Protein AF-0000000078826818 (afdb_homodimer)

Nearest PDB structures (foldseek):
  8qdf-assembly1_B  TM=8.840E-01  e=7.042E-10  Lactococcus cremoris subsp. cremoris MG1363
  3f8f-assembly1_B  TM=8.288E-01  e=1.182E-09  Lactococcus cremoris subsp. cremoris MG1363
  7qz5-assembly1_A  TM=7.976E-01  e=2.408E-09  Lactococcus cremoris
  7q34-assembly2_C  TM=8.274E-01  e=7.236E-09  Lactococcus lactis subsp. lactis
  5x11-assembly3_D  TM=8.837E-01  e=1.406E-05  Bacillus spizizenii str. W23

Radius of gyration: 20.96 Å; Cα contacts (8 Å, |Δi|>4): 251; chains: 2; bounding box: 31×75×42 Å

pLDDT: mean 93.0, std 9.93, range [33.66, 98.94]

Solvent-accessible surface area (backbone atoms only — not comparable to full-atom values): 12071 Å² total; per-residue (Å²): 132,55,74,37,50,57,60,49,58,76,38,48,63,52,36,51,45,41,51,24,71,76,40,68,41,35,70,68,61,53,40,50,49,47,17,60,75,44,73,68,72,39,72,69,51,68,71,56,50,52,51,42,50,50,52,35,39,75,71,49,23,32,49,74,48,74,49,83,57,87,66,70,81,62,48,59,32,35,37,59,33,74,60,24,52,52,48,43,54,50,49,52,51,36,49,55,53,34,51,54,50,47,46,44,53,51,63,45,85,122,133,56,72,37,50,57,59,51,58,75,41,47,62,54,35,52,47,42,50,25,73,77,41,66,42,36,70,67,60,54,37,50,48,46,17,60,76,45,75,66,72,40,72,70,52,68,71,58,50,52,52,44,51,51,53,34,39,76,72,48,23,31,50,74,47,74,50,84,58,86,66,71,80,62,48,61,32,35,36,58,33,75,60,24,51,52,48,43,55,51,50,52,53,36,50,54,53,34,52,55,50,47,46,44,55,51,64,46,80,123

Foldseek 3Di:
DDPVQVVVLVCLLLLVLVVQVVHKDADVVSQVVVCVVVVNPYGDDPVSSVVSVVVCVVVVQKDWDWDPDPDDDTTIIIHGDPVVVVVSVVVVVVVVVVVVVVCCVVVHDD/DDPVQVVVLVCLLLLVLVVQVVHKDADVVSQVVVCVVVVNPYGDDPVSSVVSVVVCVVVVQKDWDWDPDPDDDTTIIIHGDPVVVVVSVVVVVVVVVVVVVVCCVVVNDD

Structure (mmCIF, N/CA/C/O backbone):
data_AF-0000000078826818-model_v1
#
loop_
_entity.id
_entity.type
_entity.pdbx_description
1 polymer 'Predicted transcriptional regulator'
#
loop_
_atom_site.group_PDB
_atom_site.id
_atom_site.type_symbol
_atom_site.label_atom_id
_atom_site.label_alt_id
_atom_site.label_comp_id
_atom_site.label_asym_id
_atom_site.label_entity_id
_atom_site.label_seq_id
_atom_site.pdbx_PDB_ins_code
_atom_site.Cartn_x
_atom_site.Cartn_y
_atom_site.Cartn_z
_atom_site.occupancy
_atom_site.B_iso_or_equiv
_atom_site.auth_seq_id
_atom_site.auth_comp_id
_atom_site.auth_asym_id
_atom_site.auth_atom_id
_atom_site.pdbx_PDB_model_num
ATOM 1 N N . MET A 1 1 ? 12.008 6.621 -8.664 1 58.53 1 MET A N 1
ATOM 2 C CA . MET A 1 1 ? 11.258 6.469 -7.418 1 58.53 1 MET A CA 1
ATOM 3 C C . MET A 1 1 ? 11.289 5.02 -6.938 1 58.53 1 MET A C 1
ATOM 5 O O . MET A 1 1 ? 11.164 4.094 -7.742 1 58.53 1 MET A O 1
ATOM 9 N N . SER A 1 2 ? 11.656 4.844 -5.633 1 78.69 2 SER A N 1
ATOM 10 C CA . SER A 1 2 ? 11.789 3.484 -5.117 1 78.69 2 SER A CA 1
ATOM 11 C C . SER A 1 2 ? 10.414 2.857 -4.871 1 78.69 2 SER A C 1
ATOM 13 O O . SER A 1 2 ? 9.422 3.568 -4.715 1 78.69 2 SER A O 1
ATOM 15 N N . ILE A 1 3 ? 10.266 1.597 -5.082 1 83.62 3 ILE A N 1
ATOM 16 C CA . ILE A 1 3 ? 9.055 0.834 -4.801 1 83.62 3 ILE A CA 1
ATOM 17 C C . ILE A 1 3 ? 8.516 1.211 -3.422 1 83.62 3 ILE A C 1
ATOM 19 O O . ILE A 1 3 ? 7.309 1.396 -3.248 1 83.62 3 ILE A O 1
ATOM 23 N N . THR A 1 4 ? 9.367 1.498 -2.541 1 90.38 4 THR A N 1
ATOM 24 C CA . THR A 1 4 ? 8.992 1.896 -1.191 1 90.38 4 THR A CA 1
ATOM 25 C C . THR A 1 4 ? 8.273 3.244 -1.205 1 90.38 4 THR A C 1
ATOM 27 O O . THR A 1 4 ? 7.258 3.42 -0.533 1 90.38 4 THR A O 1
ATOM 30 N N . SER A 1 5 ? 8.727 4.16 -2.039 1 89.75 5 SER A N 1
ATOM 31 C CA . SER A 1 5 ? 8.109 5.477 -2.152 1 89.75 5 SER A CA 1
ATOM 32 C C . SER A 1 5 ? 6.688 5.375 -2.701 1 89.75 5 SER A C 1
ATOM 34 O O . SER A 1 5 ? 5.789 6.094 -2.258 1 89.75 5 SER A O 1
ATOM 36 N N . ASP A 1 6 ? 6.516 4.48 -3.615 1 89.88 6 ASP A N 1
ATOM 37 C CA . ASP A 1 6 ? 5.199 4.305 -4.215 1 89.88 6 ASP A CA 1
ATOM 38 C C . ASP A 1 6 ? 4.191 3.797 -3.184 1 89.88 6 ASP A C 1
ATOM 40 O O . ASP A 1 6 ? 3.033 4.223 -3.178 1 89.88 6 ASP A O 1
ATOM 44 N N . ILE A 1 7 ? 4.629 2.875 -2.332 1 91.25 7 ILE A N 1
ATOM 45 C CA . ILE A 1 7 ? 3.754 2.324 -1.306 1 91.25 7 ILE A CA 1
ATOM 46 C C . ILE A 1 7 ? 3.371 3.418 -0.312 1 91.25 7 ILE A C 1
ATOM 48 O O . ILE A 1 7 ? 2.203 3.541 0.068 1 91.25 7 ILE A O 1
ATOM 52 N N . ILE A 1 8 ? 4.316 4.273 0.024 1 92.12 8 ILE A N 1
ATOM 53 C CA . ILE A 1 8 ? 4.07 5.352 0.976 1 92.12 8 ILE A CA 1
ATOM 54 C C . ILE A 1 8 ? 3.105 6.363 0.369 1 92.12 8 ILE A C 1
ATOM 56 O O . ILE A 1 8 ? 2.195 6.848 1.048 1 92.12 8 ILE A O 1
ATOM 60 N N . ARG A 1 9 ? 3.26 6.629 -0.932 1 91.44 9 ARG A N 1
ATOM 61 C CA . ARG A 1 9 ? 2.42 7.609 -1.613 1 91.44 9 ARG A CA 1
ATOM 62 C C . ARG A 1 9 ? 0.95 7.207 -1.553 1 91.44 9 ARG A C 1
ATOM 64 O O . ARG A 1 9 ? 0.067 8.062 -1.488 1 91.44 9 ARG A O 1
ATOM 71 N N . GLY A 1 10 ? 0.698 5.98 -1.437 1 92.75 10 GLY A N 1
ATOM 72 C CA . GLY A 1 10 ? -0.664 5.484 -1.334 1 92.75 10 GLY A CA 1
ATOM 73 C C . GLY A 1 10 ? -1.322 5.816 -0.008 1 92.75 10 GLY A C 1
ATOM 74 O O . GLY A 1 10 ? -2.531 5.637 0.152 1 92.75 10 GLY A O 1
ATOM 75 N N . HIS A 1 11 ? -0.547 6.379 0.872 1 95.44 11 HIS A N 1
ATOM 76 C CA . HIS A 1 11 ? -1.047 6.684 2.209 1 95.44 11 HIS A CA 1
ATOM 77 C C . HIS A 1 11 ? -0.914 8.172 2.523 1 95.44 11 HIS A C 1
ATOM 79 O O . HIS A 1 11 ? -0.961 8.57 3.689 1 95.44 11 HIS A O 1
ATOM 85 N N . THR A 1 12 ? -0.779 8.914 1.52 1 96.44 12 THR A N 1
ATOM 86 C CA . THR A 1 12 ? -0.481 10.336 1.643 1 96.44 12 THR A CA 1
ATOM 87 C C . THR A 1 12 ? -1.528 11.039 2.504 1 96.44 12 THR A C 1
ATOM 89 O O . THR A 1 12 ? -1.188 11.727 3.463 1 96.44 12 THR A O 1
ATOM 92 N N . GLU A 1 13 ? -2.799 10.867 2.219 1 97.69 13 GLU A N 1
ATOM 93 C CA . GLU A 1 13 ? -3.859 11.547 2.957 1 97.69 13 GLU A CA 1
ATOM 94 C C . GLU A 1 13 ? -3.877 11.117 4.418 1 97.69 13 GLU A C 1
ATOM 96 O O . GLU A 1 13 ? -4.055 11.945 5.316 1 97.69 13 GLU A O 1
ATOM 101 N N . THR A 1 14 ? -3.723 9.844 4.637 1 97.69 14 THR A N 1
ATOM 102 C CA . THR A 1 14 ? -3.689 9.32 6 1 97.69 14 THR A CA 1
ATOM 103 C C . THR A 1 14 ? -2.521 9.922 6.777 1 97.69 14 THR A C 1
ATOM 105 O O . THR A 1 14 ? -2.666 10.273 7.949 1 97.69 14 THR A O 1
ATOM 108 N N . ILE A 1 15 ? -1.364 10.023 6.098 1 97.19 15 ILE A N 1
ATOM 109 C CA . ILE A 1 15 ? -0.171 10.586 6.715 1 97.19 15 ILE A CA 1
ATOM 110 C C . ILE A 1 15 ? -0.428 12.047 7.09 1 97.19 15 ILE A C 1
ATOM 112 O O . ILE A 1 15 ? -0.085 12.484 8.188 1 97.19 15 ILE A O 1
ATOM 116 N N . ILE A 1 16 ? -1.029 12.758 6.227 1 97.81 16 ILE A N 1
ATOM 117 C CA . ILE A 1 16 ? -1.343 14.156 6.473 1 97.81 16 ILE A CA 1
ATOM 118 C C . ILE A 1 16 ? -2.283 14.273 7.668 1 97.81 16 ILE A C 1
ATOM 120 O O . ILE A 1 16 ? -2.037 15.062 8.586 1 97.81 16 ILE A O 1
ATOM 124 N N . LEU A 1 17 ? -3.354 13.5 7.695 1 98.44 17 LEU A N 1
ATOM 125 C CA . LEU A 1 17 ? -4.309 13.531 8.797 1 98.44 17 LEU A CA 1
ATOM 126 C C . LEU A 1 17 ? -3.625 13.203 10.117 1 98.44 17 LEU A C 1
ATOM 128 O O . LEU A 1 17 ? -3.922 13.82 11.148 1 98.44 17 LEU A O 1
ATOM 132 N N . ALA A 1 18 ? -2.762 12.25 10.055 1 98 18 ALA A N 1
ATOM 133 C CA . ALA A 1 18 ? -2.051 11.836 11.266 1 98 18 ALA A CA 1
ATOM 134 C C . ALA A 1 18 ? -1.235 12.984 11.844 1 98 18 ALA A C 1
ATOM 136 O O . ALA A 1 18 ? -1.119 13.117 13.062 1 98 18 ALA A O 1
ATOM 137 N N . GLN A 1 19 ? -0.629 13.797 11.008 1 97 19 GLN A N 1
ATOM 138 C CA . GLN A 1 19 ? 0.131 14.953 11.469 1 97 19 GLN A CA 1
ATOM 139 C C . GLN A 1 19 ? -0.793 16.031 12.016 1 97 19 GLN A C 1
ATOM 141 O O . GLN A 1 19 ? -0.469 16.688 13.008 1 97 19 GLN A O 1
ATOM 146 N N . LEU A 1 20 ? -1.942 16.172 11.453 1 97.94 20 LEU A N 1
ATOM 147 C CA . LEU A 1 20 ? -2.838 17.266 11.797 1 97.94 20 LEU A CA 1
ATOM 148 C C . LEU A 1 20 ? -3.584 16.969 13.094 1 97.94 20 LEU A C 1
ATOM 150 O O . LEU A 1 20 ? -4.109 17.875 13.734 1 97.94 20 LEU A O 1
ATOM 154 N N . VAL A 1 21 ? -3.686 15.695 13.461 1 96.81 21 VAL A N 1
ATOM 155 C CA . VAL A 1 21 ? -4.324 15.336 14.719 1 96.81 21 VAL A CA 1
ATOM 156 C C . VAL A 1 21 ? -3.496 15.875 15.891 1 96.81 21 VAL A C 1
ATOM 158 O O . VAL A 1 21 ? -4.035 16.172 16.953 1 96.81 21 VAL A O 1
ATOM 161 N N . LYS A 1 22 ? -2.199 16 15.68 1 95.56 22 LYS A N 1
ATOM 162 C CA . LYS A 1 22 ? -1.312 16.5 16.719 1 95.56 22 LYS A CA 1
ATOM 163 C C . LYS A 1 22 ? -1.431 18.016 16.875 1 95.56 22 LYS A C 1
ATOM 165 O O . LYS A 1 22 ? -1.54 18.531 17.984 1 95.56 22 LYS A O 1
ATOM 170 N N . ASN A 1 23 ? -1.367 18.75 15.844 1 96.62 23 ASN A N 1
ATOM 171 C CA . ASN A 1 23 ? -1.511 20.188 15.758 1 96.62 23 ASN A CA 1
ATOM 172 C C . ASN A 1 23 ? -1.787 20.641 14.328 1 96.62 23 ASN A C 1
ATOM 174 O O . ASN A 1 23 ? -1.348 20 13.375 1 96.62 23 ASN A O 1
ATOM 178 N N . ASP A 1 24 ? -2.463 21.781 14.305 1 98 24 ASP A N 1
ATOM 179 C CA . ASP A 1 24 ? -2.578 22.406 12.992 1 98 24 ASP A CA 1
ATOM 180 C C . ASP A 1 24 ? -1.205 22.594 12.352 1 98 24 ASP A C 1
ATOM 182 O O . ASP A 1 24 ? -0.213 22.812 13.047 1 98 24 ASP A O 1
ATOM 186 N N . SER A 1 25 ? -1.157 22.422 11.062 1 97.12 25 SER A N 1
ATOM 187 C CA . SER A 1 25 ? 0.129 22.516 10.383 1 97.12 25 SER A CA 1
ATOM 188 C C . SER A 1 25 ? -0.041 23.031 8.953 1 97.12 25 SER A C 1
ATOM 190 O O . SER A 1 25 ? -1.125 23.469 8.57 1 97.12 25 SER A O 1
ATOM 192 N N . TYR A 1 26 ? 1.074 23.203 8.219 1 96.69 26 TYR A N 1
ATOM 193 C CA . TYR A 1 26 ? 1.095 23.656 6.836 1 96.69 26 TYR A CA 1
ATOM 194 C C . TYR A 1 26 ? 2.029 22.812 5.984 1 96.69 26 TYR A C 1
ATOM 196 O O . TYR A 1 26 ? 2.738 21.938 6.508 1 96.69 26 TYR A O 1
ATOM 204 N N . GLY A 1 27 ? 1.904 22.984 4.672 1 96.56 27 GLY A N 1
ATOM 205 C CA . GLY A 1 27 ? 2.539 22.094 3.711 1 96.56 27 GLY A CA 1
ATOM 206 C C . GLY A 1 27 ? 4.012 21.859 3.998 1 96.56 27 GLY A C 1
ATOM 207 O O . GLY A 1 27 ? 4.461 20.703 4.051 1 96.56 27 GLY A O 1
ATOM 208 N N . TYR A 1 28 ? 4.738 22.875 4.195 1 96.06 28 TYR A N 1
ATOM 209 C CA . TYR A 1 28 ? 6.176 22.781 4.41 1 96.06 28 TYR A CA 1
ATOM 210 C C . TYR A 1 28 ? 6.488 21.953 5.648 1 96.06 28 TYR A C 1
ATOM 212 O O . TYR A 1 28 ? 7.363 21.078 5.617 1 96.06 28 TYR A O 1
ATOM 220 N N . LYS A 1 29 ? 5.879 22.25 6.746 1 96 29 LYS A N 1
ATOM 221 C CA . LYS A 1 29 ? 6.133 21.578 8.016 1 96 29 LYS A CA 1
ATOM 222 C C . LYS A 1 29 ? 5.785 20.094 7.914 1 96 29 LYS A C 1
ATOM 224 O O . LYS A 1 29 ? 6.512 19.234 8.438 1 96 29 LYS A O 1
ATOM 229 N N . ILE A 1 30 ? 4.711 19.766 7.246 1 96.38 30 ILE A N 1
ATOM 230 C CA . ILE A 1 30 ? 4.301 18.375 7.086 1 96.38 30 ILE A CA 1
ATOM 231 C C . ILE A 1 30 ? 5.336 17.625 6.254 1 96.38 30 ILE A C 1
ATOM 233 O O . ILE A 1 30 ? 5.754 16.531 6.621 1 96.38 30 ILE A O 1
ATOM 237 N N . ASN A 1 31 ? 5.688 18.234 5.18 1 96.75 31 ASN A N 1
ATOM 238 C CA . ASN A 1 31 ? 6.68 17.594 4.332 1 96.75 31 ASN A CA 1
ATOM 239 C C . ASN A 1 31 ? 8.016 17.438 5.051 1 96.75 31 ASN A C 1
ATOM 241 O O . ASN A 1 31 ? 8.711 16.438 4.875 1 96.75 31 ASN A O 1
ATOM 245 N N . LYS A 1 32 ? 8.438 18.453 5.832 1 96.12 32 LYS A N 1
ATOM 246 C CA . LYS A 1 32 ? 9.656 18.375 6.637 1 96.12 32 LYS A CA 1
ATOM 247 C C . LYS A 1 32 ? 9.594 17.203 7.613 1 96.12 32 LYS A C 1
ATOM 249 O O . LYS A 1 32 ? 10.578 16.484 7.785 1 96.12 32 LYS A O 1
ATOM 254 N N . PHE A 1 33 ? 8.484 17.078 8.266 1 95.31 33 PHE A N 1
ATOM 255 C CA . PHE A 1 33 ? 8.273 15.961 9.18 1 95.31 33 PHE A CA 1
ATOM 256 C C . PHE A 1 33 ? 8.461 14.625 8.453 1 95.31 33 PHE A C 1
ATOM 258 O O . PHE A 1 33 ? 9.164 13.742 8.953 1 95.31 33 PHE A O 1
ATOM 265 N N . ILE A 1 34 ? 7.82 14.414 7.289 1 95.44 34 ILE A N 1
ATOM 266 C CA . ILE A 1 34 ? 7.906 13.188 6.504 1 95.44 34 ILE A CA 1
ATOM 267 C C . ILE A 1 34 ? 9.359 12.898 6.152 1 95.44 34 ILE A C 1
ATOM 269 O O . ILE A 1 34 ? 9.844 11.781 6.344 1 95.44 34 ILE A O 1
ATOM 273 N N . LYS A 1 35 ? 10.031 13.93 5.711 1 95.12 35 LYS A N 1
ATOM 274 C CA . LYS A 1 35 ? 11.438 13.781 5.332 1 95.12 35 LYS A CA 1
ATOM 275 C C . LYS A 1 35 ? 12.281 13.344 6.527 1 95.12 35 LYS A C 1
ATOM 277 O O . LYS A 1 35 ? 13.109 12.438 6.41 1 95.12 35 LYS A O 1
ATOM 282 N N . GLU A 1 36 ? 12.102 13.977 7.629 1 94.88 36 GLU A N 1
ATOM 283 C CA . GLU A 1 36 ? 12.859 13.672 8.836 1 94.88 36 GLU A CA 1
ATOM 284 C C . GLU A 1 36 ? 12.586 12.25 9.312 1 94.88 36 GLU A C 1
ATOM 286 O O . GLU A 1 36 ? 13.508 11.516 9.664 1 94.88 36 GLU A O 1
ATOM 291 N N . LYS A 1 37 ? 11.289 11.844 9.297 1 93.56 37 LYS A N 1
ATOM 292 C CA . LYS A 1 37 ? 10.898 10.539 9.82 1 93.56 37 LYS A CA 1
ATOM 293 C C . LYS A 1 37 ? 11.367 9.414 8.898 1 93.56 37 LYS A C 1
ATOM 295 O O . LYS A 1 37 ? 11.477 8.266 9.32 1 93.56 37 LYS A O 1
ATOM 300 N N . THR A 1 38 ? 11.609 9.766 7.645 1 93.5 38 THR A N 1
ATOM 301 C CA . THR A 1 38 ? 12.031 8.75 6.688 1 93.5 38 THR A CA 1
ATOM 302 C C . THR A 1 38 ? 13.531 8.852 6.41 1 93.5 38 THR A C 1
ATOM 304 O O . THR A 1 38 ? 14.023 8.289 5.434 1 93.5 38 THR A O 1
ATOM 307 N N . ASN A 1 39 ? 14.25 9.633 7.25 1 92.88 39 ASN A N 1
ATOM 308 C CA . ASN A 1 39 ? 15.68 9.898 7.086 1 92.88 39 ASN A CA 1
ATOM 309 C C . ASN A 1 39 ? 16 10.375 5.672 1 92.88 39 ASN A C 1
ATOM 311 O O . ASN A 1 39 ? 16.906 9.852 5.023 1 92.88 39 ASN A O 1
ATOM 315 N N . SER A 1 40 ? 15.109 11.211 5.121 1 91.69 40 SER A N 1
ATOM 316 C CA . SER A 1 40 ? 15.25 11.906 3.848 1 91.69 40 SER A CA 1
ATOM 317 C C . SER A 1 40 ? 15.07 10.953 2.674 1 91.69 40 SER A C 1
ATOM 319 O O . SER A 1 40 ? 15.508 11.242 1.558 1 91.69 40 SER A O 1
ATOM 321 N N . LYS A 1 41 ? 14.5 9.773 2.977 1 89.25 41 LYS A N 1
ATOM 322 C CA . LYS A 1 41 ? 14.281 8.797 1.917 1 89.25 41 LYS A CA 1
ATOM 323 C C . LYS A 1 41 ? 13.008 9.102 1.138 1 89.25 41 LYS A C 1
ATOM 325 O O . LYS A 1 41 ? 12.82 8.609 0.022 1 89.25 41 LYS A O 1
ATOM 330 N N . TYR A 1 42 ? 12.109 9.844 1.781 1 92.88 42 TYR A N 1
ATOM 331 C CA . TYR A 1 42 ? 10.828 10.133 1.146 1 92.88 42 TYR A CA 1
ATOM 332 C C . TYR A 1 42 ? 10.398 11.57 1.403 1 92.88 42 TYR A C 1
ATOM 334 O O . TYR A 1 42 ? 10.57 12.086 2.51 1 92.88 42 TYR A O 1
ATOM 342 N N . GLU A 1 43 ? 9.844 12.18 0.325 1 92.88 43 GLU A N 1
ATOM 343 C CA . GLU A 1 43 ? 9.227 13.5 0.419 1 92.88 43 GLU A CA 1
ATOM 344 C C . GLU A 1 43 ? 8.062 13.633 -0.562 1 92.88 43 GLU A C 1
ATOM 346 O O . GLU A 1 43 ? 8.07 13.008 -1.625 1 92.88 43 GLU A O 1
ATOM 351 N N . LEU A 1 44 ? 7.086 14.414 -0.181 1 93.94 44 LEU A N 1
ATOM 352 C CA . LEU A 1 44 ? 5.969 14.672 -1.08 1 93.94 44 LEU A CA 1
ATOM 353 C C . LEU A 1 44 ? 6.273 15.844 -2.008 1 93.94 44 LEU A C 1
ATOM 355 O O . LEU A 1 44 ? 6.711 16.906 -1.554 1 93.94 44 LEU A O 1
ATOM 359 N N . LYS A 1 45 ? 6.109 15.539 -3.287 1 93.44 45 LYS A N 1
ATOM 360 C CA . LYS A 1 45 ? 6.156 16.672 -4.207 1 93.44 45 LYS A CA 1
ATOM 361 C C . LYS A 1 45 ? 5.066 17.688 -3.881 1 93.44 45 LYS A C 1
ATOM 363 O O . LYS A 1 45 ? 4 17.328 -3.379 1 93.44 45 LYS A O 1
ATOM 368 N N . GLU A 1 46 ? 5.367 18.922 -4.242 1 93.25 46 GLU A N 1
ATOM 369 C CA . GLU A 1 46 ? 4.43 20.016 -3.963 1 93.25 46 GLU A CA 1
ATOM 370 C C . GLU A 1 46 ? 3.068 19.734 -4.59 1 93.25 46 GLU A C 1
ATOM 372 O O . GLU A 1 46 ? 2.035 19.891 -3.936 1 93.25 46 GLU A O 1
ATOM 377 N N . ALA A 1 47 ? 3.027 19.375 -5.805 1 94.75 47 ALA A N 1
ATOM 378 C CA . ALA A 1 47 ? 1.777 19.109 -6.512 1 94.75 47 ALA A CA 1
ATOM 379 C C . ALA A 1 47 ? 0.969 18.016 -5.805 1 94.75 47 ALA A C 1
ATOM 381 O O . ALA A 1 47 ? -0.259 18.109 -5.73 1 94.75 47 ALA A O 1
ATOM 382 N N . THR A 1 48 ? 1.627 16.969 -5.289 1 95 48 THR A N 1
ATOM 383 C CA . THR A 1 48 ? 0.979 15.867 -4.57 1 95 48 THR A CA 1
ATOM 384 C C . THR A 1 48 ? 0.372 16.359 -3.262 1 95 48 THR A C 1
ATOM 386 O O . THR A 1 48 ? -0.768 16.031 -2.934 1 95 48 THR A O 1
ATOM 389 N N . LEU A 1 49 ? 1.138 17.125 -2.547 1 96.38 49 LEU A N 1
ATOM 390 C CA . LEU A 1 49 ? 0.702 17.656 -1.258 1 96.38 49 LEU A CA 1
ATOM 391 C C . LEU A 1 49 ? -0.546 18.516 -1.417 1 96.38 49 LEU A C 1
ATOM 393 O O . LEU A 1 49 ? -1.527 18.328 -0.692 1 96.38 49 LEU A O 1
ATOM 397 N N . TYR A 1 50 ? -0.529 19.359 -2.41 1 95.88 50 TYR A N 1
ATOM 398 C CA . TYR A 1 50 ? -1.64 20.297 -2.551 1 95.88 50 TYR A CA 1
ATOM 399 C C . TYR A 1 50 ? -2.875 19.594 -3.107 1 95.88 50 TYR A C 1
ATOM 401 O O . TYR A 1 50 ? -4.004 19.938 -2.754 1 95.88 50 TYR A O 1
ATOM 409 N N . SER A 1 51 ? -2.682 18.688 -3.938 1 97.75 51 SER A N 1
ATOM 410 C CA . SER A 1 51 ? -3.811 17.875 -4.406 1 97.75 51 SER A CA 1
ATOM 411 C C . SER A 1 51 ? -4.457 17.109 -3.256 1 97.75 51 SER A C 1
ATOM 413 O O . SER A 1 51 ? -5.68 17 -3.191 1 97.75 51 SER A O 1
ATOM 415 N N . ALA A 1 52 ? -3.629 16.578 -2.383 1 98.19 52 ALA A N 1
ATOM 416 C CA . ALA A 1 52 ? -4.145 15.867 -1.218 1 98.19 52 ALA A CA 1
ATOM 417 C C . ALA A 1 52 ? -4.93 16.812 -0.305 1 98.19 52 ALA A C 1
ATOM 419 O O . ALA A 1 52 ? -6 16.438 0.192 1 98.19 52 ALA A O 1
ATOM 420 N N . PHE A 1 53 ? -4.395 18 -0.114 1 98.5 53 PHE A N 1
ATOM 421 C CA . PHE A 1 53 ? -5.121 18.984 0.683 1 98.5 53 PHE A CA 1
ATOM 422 C C . PHE A 1 53 ? -6.492 19.266 0.078 1 98.5 53 PHE A C 1
ATOM 424 O O . PHE A 1 53 ? -7.496 19.281 0.791 1 98.5 53 PHE A O 1
ATOM 431 N N . ARG A 1 54 ? -6.488 19.438 -1.184 1 98.5 54 ARG A N 1
ATOM 432 C CA . ARG A 1 54 ? -7.738 19.75 -1.872 1 98.5 54 ARG A CA 1
ATOM 433 C C . ARG A 1 54 ? -8.75 18.609 -1.7 1 98.5 54 ARG A C 1
ATOM 435 O O . ARG A 1 54 ? -9.93 18.859 -1.44 1 98.5 54 ARG A O 1
ATOM 442 N N . ARG A 1 55 ? -8.32 17.391 -1.851 1 98.5 55 ARG A N 1
ATOM 443 C CA . ARG A 1 55 ? -9.203 16.25 -1.696 1 98.5 55 ARG A CA 1
ATOM 444 C C . ARG A 1 55 ? -9.727 16.141 -0.268 1 98.5 55 ARG A C 1
ATOM 446 O O . ARG A 1 55 ? -10.914 15.867 -0.055 1 98.5 55 ARG A O 1
ATOM 453 N N . LEU A 1 56 ? -8.875 16.359 0.679 1 98.81 56 LEU A N 1
ATOM 454 C CA . LEU A 1 56 ? -9.25 16.281 2.086 1 98.81 56 LEU A CA 1
ATOM 455 C C . LEU A 1 56 ? -10.242 17.375 2.453 1 98.81 56 LEU A C 1
ATOM 457 O O . LEU A 1 56 ? -11.164 17.156 3.24 1 98.81 56 LEU A O 1
ATOM 461 N N . GLU A 1 57 ? -10.031 18.562 1.892 1 98.81 57 GLU A N 1
ATOM 462 C CA . GLU A 1 57 ? -10.977 19.656 2.123 1 98.81 57 GLU A CA 1
ATOM 463 C C . GLU A 1 57 ? -12.328 19.344 1.49 1 98.81 57 GLU A C 1
ATOM 465 O O . GLU A 1 57 ? -13.375 19.562 2.115 1 98.81 57 GLU A O 1
ATOM 470 N N . LYS A 1 58 ? -12.273 18.906 0.259 1 98.69 58 LYS A N 1
ATOM 471 C CA . LYS A 1 58 ? -13.508 18.562 -0.44 1 98.69 58 LYS A CA 1
ATOM 472 C C . LYS A 1 58 ? -14.297 17.5 0.335 1 98.69 58 LYS A C 1
ATOM 474 O O . LYS A 1 58 ? -15.531 17.562 0.382 1 98.69 58 LYS A O 1
ATOM 479 N N . ALA A 1 59 ? -13.617 16.594 1.021 1 98.5 59 ALA A N 1
ATOM 480 C CA . ALA A 1 59 ? -14.242 15.539 1.806 1 98.5 59 ALA A CA 1
ATOM 481 C C . ALA A 1 59 ? -14.625 16.031 3.195 1 98.5 59 ALA A C 1
ATOM 483 O O . ALA A 1 59 ? -15.203 15.289 3.992 1 98.5 59 ALA A O 1
ATOM 484 N N . GLU A 1 60 ? -14.219 17.266 3.467 1 98.88 60 GLU A N 1
ATOM 485 C CA . GLU A 1 60 ? -14.5 17.922 4.738 1 98.88 60 GLU A CA 1
ATOM 486 C C . GLU A 1 60 ? -13.734 17.281 5.883 1 98.88 60 GLU A C 1
ATOM 488 O O . GLU A 1 60 ? -14.203 17.25 7.02 1 98.88 60 GLU A O 1
ATOM 493 N N . PHE A 1 61 ? -12.641 16.641 5.59 1 98.88 61 PHE A N 1
ATOM 494 C CA . PHE A 1 61 ? -11.805 16.016 6.605 1 98.88 61 PHE A CA 1
ATOM 495 C C . PHE A 1 61 ? -10.891 17.047 7.27 1 98.88 61 PHE A C 1
ATOM 497 O O . PHE A 1 61 ? -10.422 16.828 8.383 1 98.88 61 PHE A O 1
ATOM 504 N N . ILE A 1 62 ? -10.586 18.141 6.527 1 98.94 62 ILE A N 1
ATOM 505 C CA . ILE A 1 62 ? -9.789 19.234 7.07 1 98.94 62 ILE A CA 1
ATOM 506 C C . ILE A 1 62 ? -10.391 20.562 6.652 1 98.94 62 ILE A C 1
ATOM 508 O O . ILE A 1 62 ? -11.227 20.625 5.75 1 98.94 62 ILE A O 1
ATOM 512 N N . THR A 1 63 ? -10.039 21.625 7.363 1 98.81 63 THR A N 1
ATOM 513 C CA . THR A 1 63 ? -10.289 23.016 7.016 1 98.81 63 THR A CA 1
ATOM 514 C C . THR A 1 63 ? -8.977 23.812 6.992 1 98.81 63 THR A C 1
ATOM 516 O O . THR A 1 63 ? -7.938 23.312 7.422 1 98.81 63 THR A O 1
ATOM 519 N N . SER A 1 64 ? -9.047 24.938 6.32 1 98.38 64 SER A N 1
ATOM 520 C CA . SER A 1 64 ? -7.816 25.719 6.258 1 98.38 64 SER A CA 1
ATOM 521 C C . SER A 1 64 ? -8.062 27.172 6.641 1 98.38 64 SER A C 1
ATOM 523 O O . SER A 1 64 ? -9.211 27.625 6.637 1 98.38 64 SER A O 1
ATOM 525 N N . TYR A 1 65 ? -7.062 27.812 7.09 1 97.44 65 TYR A N 1
ATOM 526 C CA . TYR A 1 65 ? -7.062 29.25 7.41 1 97.44 65 TYR A CA 1
ATOM 527 C C . TYR A 1 65 ? -5.688 29.859 7.184 1 97.44 65 TYR A C 1
ATOM 529 O O . TYR A 1 65 ? -4.676 29.141 7.188 1 97.44 65 TYR A O 1
ATOM 537 N N . TRP A 1 66 ? -5.707 31.141 6.891 1 95.69 66 TRP A N 1
ATOM 538 C CA . TRP A 1 66 ? -4.434 31.828 6.695 1 95.69 66 TRP A CA 1
ATOM 539 C C . TRP A 1 66 ? -3.834 32.25 8.031 1 95.69 66 TRP A C 1
ATOM 541 O O . TRP A 1 66 ? -4.527 32.844 8.867 1 95.69 66 TRP A O 1
ATOM 551 N N . GLY A 1 67 ? -2.527 31.875 8.266 1 91.94 67 GLY A N 1
ATOM 552 C CA . GLY A 1 67 ? -1.826 32.312 9.469 1 91.94 67 GLY A CA 1
ATOM 553 C C . GLY A 1 67 ? -1.655 33.812 9.547 1 91.94 67 GLY A C 1
ATOM 554 O O . GLY A 1 67 ? -1.867 34.5 8.562 1 91.94 67 GLY A O 1
ATOM 555 N N . ASP A 1 68 ? -1.345 34.375 10.789 1 86.62 68 ASP A N 1
ATOM 556 C CA . ASP A 1 68 ? -1.272 35.812 11.047 1 86.62 68 ASP A CA 1
ATOM 557 C C . ASP A 1 68 ? 0.161 36.312 10.914 1 86.62 68 ASP A C 1
ATOM 559 O O . ASP A 1 68 ? 0.482 37.406 11.383 1 86.62 68 ASP A O 1
ATOM 563 N N . GLN A 1 69 ? 0.955 35.656 10.25 1 79.38 69 GLN A N 1
ATOM 564 C CA . GLN A 1 69 ? 2.342 36.094 10.156 1 79.38 69 GLN A CA 1
ATOM 565 C C . GLN A 1 69 ? 2.432 37.5 9.531 1 79.38 69 GLN A C 1
ATOM 567 O O . GLN A 1 69 ? 1.739 37.781 8.555 1 79.38 69 GLN A O 1
ATOM 572 N N . THR A 1 70 ? 3.076 38.375 10.195 1 78.88 70 THR A N 1
ATOM 573 C CA . THR A 1 70 ? 3.211 39.781 9.781 1 78.88 70 THR A CA 1
ATOM 574 C C . THR A 1 70 ? 4.387 39.938 8.82 1 78.88 70 THR A C 1
ATOM 576 O O . THR A 1 70 ? 4.469 40.938 8.094 1 78.88 70 THR A O 1
ATOM 579 N 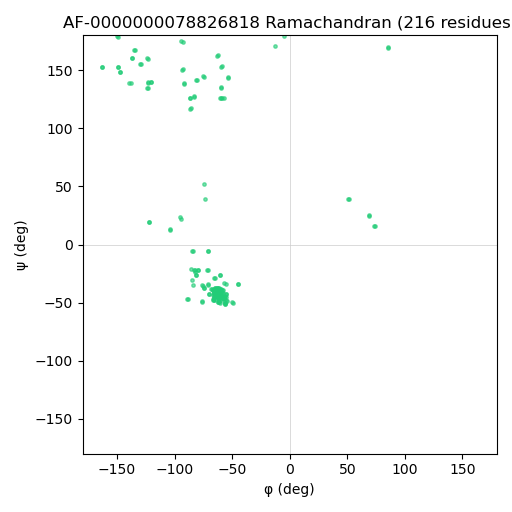N . THR A 1 71 ? 5.215 39.031 8.883 1 79.88 71 THR A N 1
ATOM 580 C CA . THR A 1 71 ? 6.371 39.125 7.992 1 79.88 71 THR A CA 1
ATOM 581 C C . THR A 1 71 ? 6.461 37.875 7.121 1 79.88 71 THR A C 1
ATOM 583 O O . THR A 1 71 ? 6.203 36.75 7.594 1 79.88 71 THR A O 1
ATOM 586 N N . GLY A 1 72 ? 6.688 38.125 5.93 1 75.5 72 GLY A N 1
ATOM 587 C CA . GLY A 1 72 ? 6.84 37 4.996 1 75.5 72 GLY A CA 1
ATOM 588 C C . GLY A 1 72 ? 5.52 36.5 4.453 1 75.5 72 GLY A C 1
ATOM 589 O O . GLY A 1 72 ? 4.473 37.125 4.672 1 75.5 72 GLY A O 1
ATOM 590 N N . ALA A 1 73 ? 5.512 35.719 3.555 1 79.62 73 ALA A N 1
ATOM 591 C CA . ALA A 1 73 ? 4.305 35.156 2.949 1 79.62 73 ALA A CA 1
ATOM 592 C C . ALA A 1 73 ? 3.467 34.406 3.986 1 79.62 73 ALA A C 1
ATOM 594 O O . ALA A 1 73 ? 4.004 33.688 4.809 1 79.62 73 ALA A O 1
ATOM 595 N N . ARG A 1 74 ? 2.213 34.812 4.031 1 88 74 ARG A N 1
ATOM 596 C CA . ARG A 1 74 ? 1.321 34.094 4.938 1 88 74 ARG A CA 1
ATOM 597 C C . ARG A 1 74 ? 1.247 32.625 4.57 1 88 74 ARG A C 1
ATOM 599 O O . ARG A 1 74 ? 1.246 32.25 3.387 1 88 74 ARG A O 1
ATOM 606 N N . ARG A 1 75 ? 1.336 31.828 5.543 1 92.06 75 ARG A N 1
ATOM 607 C CA . ARG A 1 75 ? 1.188 30.391 5.34 1 92.06 75 ARG A CA 1
ATOM 608 C C . ARG A 1 75 ? -0.263 29.953 5.531 1 92.06 75 ARG A C 1
ATOM 610 O O . ARG A 1 75 ? -0.953 30.453 6.422 1 92.06 75 ARG A O 1
ATOM 617 N N . ARG A 1 76 ? -0.67 29.109 4.684 1 95.5 76 ARG A N 1
ATOM 618 C CA . ARG A 1 76 ? -1.985 28.5 4.855 1 95.5 76 ARG A CA 1
ATOM 619 C C . ARG A 1 76 ? -1.91 27.281 5.773 1 95.5 76 ARG A C 1
ATOM 621 O O . ARG A 1 76 ? -1.222 26.312 5.469 1 95.5 76 ARG A O 1
ATOM 628 N N . TYR A 1 77 ? -2.615 27.406 6.902 1 97.56 77 TYR A N 1
ATOM 629 C CA . TYR A 1 77 ? -2.654 26.344 7.883 1 97.56 77 TYR A CA 1
ATOM 630 C C . TYR A 1 77 ? -3.857 25.438 7.652 1 97.56 77 TYR A C 1
ATOM 632 O O . TYR A 1 77 ? -4.898 25.875 7.168 1 97.56 77 TYR A O 1
ATOM 640 N N . TYR A 1 78 ? -3.654 24.172 8.031 1 98.56 78 TYR A N 1
ATOM 641 C CA . TYR A 1 78 ? -4.73 23.203 7.938 1 98.56 78 TYR A CA 1
ATOM 642 C C . TYR A 1 78 ? -5.051 22.609 9.305 1 98.56 78 TYR A C 1
ATOM 644 O O . TYR A 1 78 ? -4.145 22.344 10.102 1 98.56 78 TYR A O 1
ATOM 652 N N . SER A 1 79 ? -6.328 22.453 9.508 1 98.75 79 SER A N 1
ATOM 653 C CA . SER A 1 79 ? -6.848 21.844 10.734 1 98.75 79 SER A CA 1
ATOM 654 C C . SER A 1 79 ? -7.715 20.641 10.422 1 98.75 79 SER A C 1
ATOM 656 O O . SER A 1 79 ? -8.508 20.656 9.484 1 98.75 79 SER A O 1
ATOM 658 N N . ILE A 1 80 ? -7.586 19.578 11.211 1 98.69 80 ILE A N 1
ATOM 659 C CA . ILE A 1 80 ? -8.406 18.375 11.031 1 98.69 80 ILE A CA 1
ATOM 660 C C . ILE A 1 80 ? -9.773 18.594 11.672 1 98.69 80 ILE A C 1
ATOM 662 O O . ILE A 1 80 ? -9.891 19.234 12.711 1 98.69 80 ILE A O 1
ATOM 666 N N . THR A 1 81 ? -10.797 18.109 11.062 1 98.88 81 THR A N 1
ATOM 667 C CA . THR A 1 81 ? -12.156 18.156 11.594 1 98.88 81 THR A CA 1
ATOM 668 C C . THR A 1 81 ? -12.484 16.875 12.352 1 98.88 81 THR A C 1
ATOM 670 O O . THR A 1 81 ? -11.68 15.938 12.383 1 98.88 81 THR A O 1
ATOM 673 N N . GLU A 1 82 ? -13.68 16.844 12.984 1 98.75 82 GLU A N 1
ATOM 674 C CA . GLU A 1 82 ? -14.125 15.609 13.633 1 98.75 82 GLU A CA 1
ATOM 675 C C . GLU A 1 82 ? -14.305 14.484 12.617 1 98.75 82 GLU A C 1
ATOM 677 O O . GLU A 1 82 ? -13.961 13.336 12.898 1 98.75 82 GLU A O 1
ATOM 682 N N . LEU A 1 83 ? -14.766 14.812 11.5 1 98.81 83 LEU A N 1
ATOM 683 C CA . LEU A 1 83 ? -14.906 13.828 10.43 1 98.81 83 LEU A CA 1
ATOM 684 C C . LEU A 1 83 ? -13.539 13.289 10 1 98.81 83 LEU A C 1
ATOM 686 O O . LEU A 1 83 ? -13.398 12.102 9.727 1 98.81 83 LEU A O 1
ATOM 690 N N . GLY A 1 84 ? -12.57 14.164 9.898 1 98.75 84 GLY A N 1
ATOM 691 C CA . GLY A 1 84 ? -11.211 13.766 9.578 1 98.75 84 GLY A CA 1
ATOM 692 C C . GLY A 1 84 ? -10.594 12.844 10.609 1 98.75 84 GLY A C 1
ATOM 693 O O . GLY A 1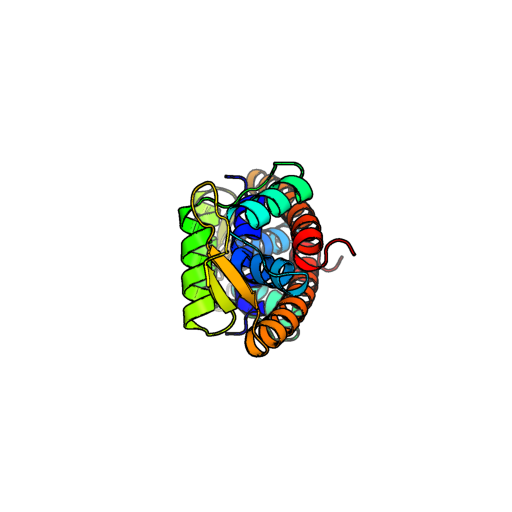 84 ? -9.875 11.906 10.266 1 98.75 84 GLY A O 1
ATOM 694 N N . ARG A 1 85 ? -10.906 13.094 11.867 1 98.38 85 ARG A N 1
ATOM 695 C CA . ARG A 1 85 ? -10.414 12.242 12.945 1 98.38 85 ARG A CA 1
ATOM 696 C C . ARG A 1 85 ? -11.008 10.844 12.852 1 98.38 85 ARG A C 1
ATOM 698 O O . ARG A 1 85 ? -10.312 9.852 13.07 1 98.38 85 ARG A O 1
ATOM 705 N N . GLU A 1 86 ? -12.266 10.797 12.547 1 98.5 86 GLU A N 1
ATOM 706 C CA . GLU A 1 86 ? -12.922 9.508 12.375 1 98.5 86 GLU A CA 1
ATOM 707 C C . GLU A 1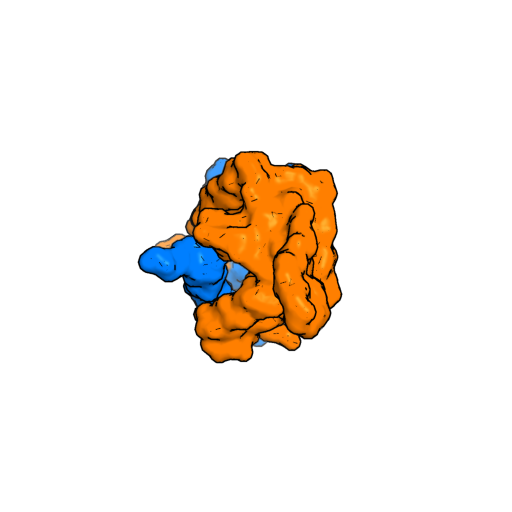 86 ? -12.352 8.75 11.18 1 98.5 86 GLU A C 1
ATOM 709 O O . GLU A 1 86 ? -12.125 7.539 11.258 1 98.5 86 GLU A O 1
ATOM 714 N N . ALA A 1 87 ? -12.117 9.469 10.133 1 97.81 87 ALA A N 1
ATOM 715 C CA . ALA A 1 87 ? -11.516 8.867 8.953 1 97.81 87 ALA A CA 1
ATOM 716 C C . ALA A 1 87 ? -10.125 8.312 9.258 1 97.81 87 ALA A C 1
ATOM 718 O O . ALA A 1 87 ? -9.789 7.199 8.844 1 97.81 87 ALA A O 1
ATOM 719 N N . LEU A 1 88 ? -9.32 9.078 9.961 1 97.94 88 LEU A N 1
ATOM 720 C CA . LEU A 1 88 ? -7.984 8.633 10.336 1 97.94 88 LEU A CA 1
ATOM 721 C C . LEU A 1 88 ? -8.047 7.348 11.156 1 97.94 88 LEU A C 1
ATOM 723 O O . LEU A 1 88 ? -7.266 6.422 10.93 1 97.94 88 LEU A O 1
ATOM 727 N N . LYS A 1 89 ? -8.961 7.348 12.117 1 97.5 89 LYS A N 1
ATOM 728 C CA . LYS A 1 89 ? -9.125 6.148 12.938 1 97.5 89 LYS A CA 1
ATOM 729 C C . LYS A 1 89 ? -9.43 4.93 12.078 1 97.5 89 LYS A C 1
ATOM 731 O O . LYS A 1 89 ? -8.812 3.873 12.242 1 97.5 89 LYS A O 1
ATOM 736 N N . GLN A 1 90 ? -10.32 5.102 11.164 1 97.25 90 GLN A N 1
ATOM 737 C CA . GLN A 1 90 ? -10.68 4 10.273 1 97.25 90 GLN A CA 1
ATOM 738 C C . GLN A 1 90 ? -9.516 3.615 9.375 1 97.25 90 GLN A C 1
ATOM 740 O O . GLN A 1 90 ? -9.266 2.432 9.141 1 97.25 90 GLN A O 1
ATOM 745 N N . ASN A 1 91 ? -8.812 4.629 8.797 1 97.12 91 ASN A N 1
ATOM 746 C CA . ASN A 1 91 ? -7.652 4.363 7.953 1 97.12 91 ASN A CA 1
ATOM 747 C C . ASN A 1 91 ? -6.609 3.521 8.68 1 97.12 91 ASN A C 1
ATOM 749 O O . ASN A 1 91 ? -6 2.629 8.086 1 97.12 91 ASN A O 1
ATOM 753 N N . LYS A 1 92 ? -6.367 3.842 9.953 1 97.06 92 LYS A N 1
ATOM 754 C CA . LYS A 1 92 ? -5.387 3.102 10.742 1 97.06 92 LYS A CA 1
ATOM 755 C C . LYS A 1 92 ? -5.824 1.654 10.945 1 97.06 92 LYS A C 1
ATOM 757 O O . LYS A 1 92 ? -5 0.738 10.891 1 97.06 92 LYS A O 1
ATOM 762 N N . VAL A 1 93 ? -7.078 1.468 11.195 1 96.69 93 VAL A N 1
ATOM 763 C CA . VAL A 1 93 ? -7.617 0.118 11.328 1 96.69 93 VAL A CA 1
ATOM 764 C C . VAL A 1 93 ? -7.422 -0.648 10.023 1 96.69 93 VAL A C 1
ATOM 766 O O . VAL A 1 93 ? -6.934 -1.779 10.023 1 96.69 93 VAL A O 1
ATOM 769 N N . ASP A 1 94 ? -7.801 -0.01 8.914 1 95.38 94 ASP A N 1
ATOM 770 C CA . ASP A 1 94 ? -7.672 -0.629 7.594 1 95.38 94 ASP A CA 1
ATOM 771 C C . ASP A 1 94 ? -6.215 -0.965 7.289 1 95.38 94 ASP A C 1
ATOM 773 O O . ASP A 1 94 ? -5.918 -2.029 6.742 1 95.38 94 ASP A O 1
ATOM 777 N N . TRP A 1 95 ? -5.316 -0.06 7.605 1 96.19 95 TRP A N 1
ATOM 778 C CA . TRP A 1 95 ? -3.893 -0.273 7.367 1 96.19 95 TRP A CA 1
ATOM 779 C C . TRP A 1 95 ? -3.381 -1.471 8.164 1 96.19 95 TRP A C 1
ATOM 781 O O . TRP A 1 95 ? -2.686 -2.332 7.621 1 96.19 95 TRP A O 1
ATOM 791 N N . ASN A 1 96 ? -3.75 -1.55 9.43 1 96.31 96 ASN A N 1
ATOM 792 C CA . ASN A 1 96 ? -3.311 -2.654 10.273 1 96.31 96 ASN A CA 1
ATOM 793 C C . ASN A 1 96 ? -3.828 -3.994 9.758 1 96.31 96 ASN A C 1
ATOM 795 O O . ASN A 1 96 ? -3.096 -4.984 9.75 1 96.31 96 ASN A O 1
ATOM 799 N N . GLU A 1 97 ? -5.055 -3.996 9.359 1 94.88 97 GLU A N 1
ATOM 800 C CA . GLU A 1 97 ? -5.617 -5.207 8.773 1 94.88 97 GLU A CA 1
ATOM 801 C C . GLU A 1 97 ? -4.895 -5.586 7.484 1 94.88 97 GLU A C 1
ATOM 803 O O . GLU A 1 97 ? -4.598 -6.758 7.254 1 94.88 97 GLU A O 1
ATOM 808 N N . SER A 1 98 ? -4.637 -4.633 6.652 1 94.56 98 SER A N 1
ATOM 809 C CA . SER A 1 98 ? -3.961 -4.875 5.383 1 94.56 98 SER A CA 1
ATOM 810 C C . SER A 1 98 ? -2.564 -5.445 5.602 1 94.56 98 SER A C 1
ATOM 812 O O . SER A 1 98 ? -2.162 -6.391 4.922 1 94.56 98 SER A O 1
ATOM 814 N N . LYS A 1 99 ? -1.824 -4.883 6.543 1 95.06 99 LYS A N 1
ATOM 815 C CA . LYS A 1 99 ? -0.485 -5.375 6.855 1 95.06 99 LYS A CA 1
ATOM 816 C C . LYS A 1 99 ? -0.508 -6.867 7.18 1 95.06 99 LYS A C 1
ATOM 818 O O . LYS A 1 99 ? 0.311 -7.633 6.668 1 95.06 99 LYS A O 1
ATOM 823 N N . GLU A 1 100 ? -1.411 -7.195 8.016 1 94.75 100 GLU A N 1
ATOM 824 C CA . GLU A 1 100 ? -1.507 -8.586 8.445 1 94.75 100 GLU A CA 1
ATOM 825 C C . GLU A 1 100 ? -1.827 -9.508 7.27 1 94.75 100 GLU A C 1
ATOM 827 O O . GLU A 1 100 ? -1.227 -10.578 7.129 1 94.75 100 GLU A O 1
ATOM 832 N N . LEU A 1 101 ? -2.729 -9.102 6.453 1 94.38 101 LEU A N 1
ATOM 833 C CA . LEU A 1 101 ? -3.15 -9.938 5.336 1 94.38 101 LEU A CA 1
ATOM 834 C C . LEU A 1 101 ? -2.045 -10.039 4.289 1 94.38 101 LEU A C 1
ATOM 836 O O . LEU A 1 101 ? -1.797 -11.125 3.752 1 94.38 101 LEU A O 1
ATOM 840 N N . ILE A 1 102 ? -1.416 -8.969 3.996 1 95.69 102 ILE A N 1
ATOM 841 C CA . ILE A 1 102 ? -0.355 -8.992 2.996 1 95.69 102 ILE A CA 1
ATOM 842 C C . ILE A 1 102 ? 0.807 -9.852 3.492 1 95.69 102 ILE A C 1
ATOM 844 O O . ILE A 1 102 ? 1.373 -10.641 2.73 1 95.69 102 ILE A O 1
ATOM 848 N N . ASP A 1 103 ? 1.15 -9.695 4.785 1 95.69 103 ASP A N 1
ATOM 849 C CA . ASP A 1 103 ? 2.184 -10.555 5.355 1 95.69 103 ASP A CA 1
ATOM 850 C C . ASP A 1 103 ? 1.83 -12.031 5.176 1 95.69 103 ASP A C 1
ATOM 852 O O . ASP A 1 103 ? 2.682 -12.836 4.793 1 95.69 103 ASP A O 1
ATOM 856 N N . LYS A 1 104 ? 0.633 -12.328 5.449 1 94.06 104 LYS A N 1
ATOM 857 C CA . LYS A 1 104 ? 0.18 -13.711 5.305 1 94.06 104 LYS A CA 1
ATOM 858 C C . LYS A 1 104 ? 0.276 -14.172 3.854 1 94.06 104 LYS A C 1
ATOM 860 O O . LYS A 1 104 ? 0.678 -15.305 3.584 1 94.06 104 LYS A O 1
ATOM 865 N N . LEU A 1 105 ? -0.057 -13.359 2.941 1 95.5 105 LEU A N 1
ATOM 866 C CA . LEU A 1 105 ? -0.115 -13.703 1.524 1 95.5 105 LEU A CA 1
ATOM 867 C C . LEU A 1 105 ? 1.287 -13.812 0.935 1 95.5 105 LEU A C 1
ATOM 869 O O . LEU A 1 105 ? 1.537 -14.656 0.07 1 95.5 105 LEU A O 1
ATOM 873 N N . ILE A 1 106 ? 2.189 -12.945 1.368 1 94.69 106 ILE A N 1
ATOM 874 C CA . ILE A 1 106 ? 3.527 -12.898 0.788 1 94.69 106 ILE A CA 1
ATOM 875 C C . ILE A 1 106 ? 4.445 -13.867 1.522 1 94.69 106 ILE A C 1
ATOM 877 O O . ILE A 1 106 ? 5.328 -14.477 0.914 1 94.69 106 ILE A O 1
ATOM 881 N N . ASP A 1 107 ? 4.375 -13.812 2.965 1 85.31 107 ASP A N 1
ATOM 882 C CA . ASP A 1 107 ? 5.223 -14.703 3.75 1 85.31 107 ASP A CA 1
ATOM 883 C C . ASP A 1 107 ? 4.566 -16.078 3.92 1 85.31 107 ASP A C 1
ATOM 885 O O . ASP A 1 107 ? 5.191 -17 4.43 1 85.31 107 ASP A O 1
ATOM 889 N N . GLY A 1 108 ? 3.244 -16.125 3.955 1 61.5 108 GLY A N 1
ATOM 890 C CA . GLY A 1 108 ? 2.439 -17.312 4.219 1 61.5 108 GLY A CA 1
ATOM 891 C C . GLY A 1 108 ? 3.264 -18.578 4.344 1 61.5 108 GLY A C 1
ATOM 892 O O . GLY A 1 108 ? 4.422 -18.625 3.92 1 61.5 108 GLY A O 1
ATOM 893 N N . GLY A 1 109 ? 2.486 -19.812 4.621 1 45.69 109 GLY A N 1
ATOM 894 C CA . GLY A 1 109 ? 2.367 -20.906 5.57 1 45.69 109 GLY A CA 1
ATOM 895 C C . GLY A 1 109 ? 3.49 -21.922 5.453 1 45.69 109 GLY A C 1
ATOM 896 O O . GLY A 1 109 ? 3.479 -22.766 4.559 1 45.69 109 GLY A O 1
ATOM 897 N N . ASN A 1 110 ? 4.75 -21.609 5.223 1 34.16 110 ASN A N 1
ATOM 898 C CA . ASN A 1 110 ? 5.246 -22.844 5.844 1 34.16 110 ASN A CA 1
ATOM 899 C C . ASN A 1 110 ? 4.801 -22.953 7.301 1 34.16 110 ASN A C 1
ATOM 901 O O . ASN A 1 110 ? 4.672 -21.938 7.992 1 34.16 110 ASN A O 1
ATOM 905 N N . MET B 1 1 ? -15.68 -1.886 -2.799 1 57.75 1 MET B N 1
ATOM 906 C CA . MET B 1 1 ? -14.375 -2.447 -2.463 1 57.75 1 MET B CA 1
ATOM 907 C C . MET B 1 1 ? -13.797 -1.777 -1.22 1 57.75 1 MET B C 1
ATOM 909 O O . MET B 1 1 ? -13.898 -0.559 -1.064 1 57.75 1 MET B O 1
ATOM 913 N N . SER B 1 2 ? -13.383 -2.631 -0.237 1 78.44 2 SER B N 1
ATOM 914 C CA . SER B 1 2 ? -12.891 -2.074 1.02 1 78.44 2 SER B CA 1
ATOM 915 C C . SER B 1 2 ? -11.492 -1.481 0.853 1 78.44 2 SER B C 1
ATOM 917 O O . SER B 1 2 ? -10.766 -1.849 -0.07 1 78.44 2 SER B O 1
ATOM 919 N N . ILE B 1 3 ? -11.188 -0.429 1.509 1 83.62 3 ILE B N 1
ATOM 920 C CA . ILE B 1 3 ? -9.867 0.2 1.531 1 83.62 3 ILE B CA 1
ATOM 921 C C . ILE B 1 3 ? -8.789 -0.867 1.699 1 83.62 3 ILE B C 1
ATOM 923 O O . ILE B 1 3 ? -7.758 -0.826 1.027 1 83.62 3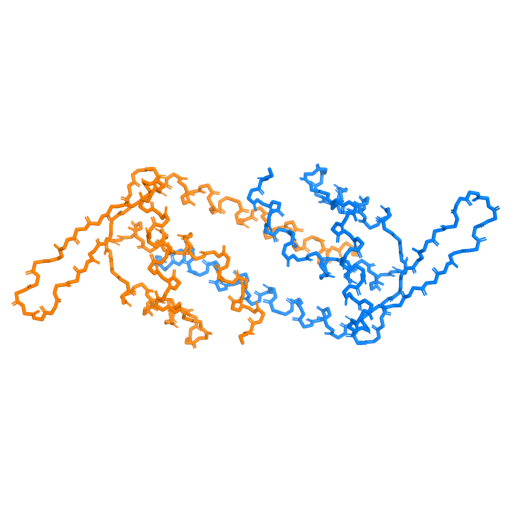 ILE B O 1
ATOM 927 N N . THR B 1 4 ? -9.078 -1.856 2.402 1 90.38 4 THR B N 1
ATOM 928 C CA . THR B 1 4 ? -8.148 -2.957 2.623 1 90.38 4 THR B CA 1
ATOM 929 C C . THR B 1 4 ? -7.898 -3.719 1.324 1 90.38 4 THR B C 1
ATOM 931 O O . THR B 1 4 ? -6.754 -4.055 1.01 1 90.38 4 THR B O 1
ATOM 934 N N . SER B 1 5 ? -8.93 -3.904 0.527 1 89.44 5 SER B N 1
ATOM 935 C CA . SER B 1 5 ? -8.797 -4.598 -0.75 1 89.44 5 SER B CA 1
ATOM 936 C C . SER B 1 5 ? -7.906 -3.812 -1.712 1 89.44 5 SER B C 1
ATOM 938 O O . SER B 1 5 ? -7.113 -4.402 -2.451 1 89.44 5 SER B O 1
ATOM 940 N N . ASP B 1 6 ? -8.031 -2.535 -1.664 1 89.88 6 ASP B N 1
ATOM 941 C CA . ASP B 1 6 ? -7.23 -1.689 -2.547 1 89.88 6 ASP B CA 1
ATOM 942 C C . ASP B 1 6 ? -5.746 -1.795 -2.211 1 89.88 6 ASP B C 1
ATOM 944 O O . ASP B 1 6 ? -4.898 -1.818 -3.107 1 89.88 6 ASP B O 1
ATOM 948 N N . ILE B 1 7 ? -5.438 -1.836 -0.919 1 91.25 7 ILE B N 1
ATOM 949 C CA . ILE B 1 7 ? -4.047 -1.94 -0.485 1 91.25 7 ILE B CA 1
ATOM 950 C C . ILE B 1 7 ? -3.469 -3.283 -0.922 1 91.25 7 ILE B C 1
ATOM 952 O O . ILE B 1 7 ? -2.346 -3.35 -1.429 1 91.25 7 ILE B O 1
ATOM 956 N N . ILE B 1 8 ? -4.27 -4.32 -0.833 1 91.94 8 ILE B N 1
ATOM 957 C CA . ILE B 1 8 ? -3.82 -5.66 -1.206 1 91.94 8 ILE B CA 1
ATOM 958 C C . ILE B 1 8 ? -3.596 -5.723 -2.715 1 91.94 8 ILE B C 1
ATOM 960 O O . ILE B 1 8 ? -2.613 -6.309 -3.178 1 91.94 8 ILE B O 1
ATOM 964 N N . ARG B 1 9 ? -4.461 -5.07 -3.475 1 91.38 9 ARG B N 1
ATOM 965 C CA . ARG B 1 9 ? -4.367 -5.09 -4.93 1 91.38 9 ARG B CA 1
ATOM 966 C C . ARG B 1 9 ? -3.041 -4.5 -5.402 1 91.38 9 ARG B C 1
ATOM 968 O O . ARG B 1 9 ? -2.492 -4.93 -6.418 1 91.38 9 ARG B O 1
ATOM 975 N N . GLY B 1 10 ? -2.477 -3.67 -4.652 1 92.69 10 GLY B N 1
ATOM 976 C CA . GLY B 1 10 ? -1.191 -3.074 -4.977 1 92.69 10 GLY B CA 1
ATOM 977 C C . GLY B 1 10 ? -0.036 -4.051 -4.871 1 92.69 10 GLY B C 1
ATOM 978 O O . GLY B 1 10 ? 1.076 -3.754 -5.312 1 92.69 10 GLY B O 1
ATOM 979 N N . HIS B 1 11 ? -0.344 -5.219 -4.398 1 95.38 11 HIS B N 1
ATOM 980 C CA . HIS B 1 11 ? 0.697 -6.219 -4.18 1 95.38 11 HIS B CA 1
ATOM 981 C C . HIS B 1 11 ? 0.401 -7.5 -4.957 1 95.38 11 HIS B C 1
ATOM 983 O O . HIS B 1 11 ? 0.954 -8.555 -4.648 1 95.38 11 HIS B O 1
ATOM 989 N N . THR B 1 12 ? -0.411 -7.375 -5.895 1 96.38 12 THR B N 1
ATOM 990 C CA . THR B 1 12 ? -0.929 -8.523 -6.637 1 96.38 12 THR B CA 1
ATOM 991 C C . THR B 1 12 ? 0.213 -9.344 -7.227 1 96.38 12 THR B C 1
ATOM 993 O O . THR B 1 12 ? 0.278 -10.555 -7.027 1 96.38 12 THR B O 1
ATOM 996 N N . GLU B 1 13 ? 1.135 -8.734 -7.938 1 97.62 13 GLU B N 1
ATOM 997 C CA . GLU B 1 13 ? 2.227 -9.461 -8.578 1 97.62 13 GLU B CA 1
ATOM 998 C C . GLU B 1 13 ? 3.117 -10.148 -7.551 1 97.62 13 GLU B C 1
ATOM 1000 O O . GLU B 1 13 ? 3.541 -11.289 -7.75 1 97.62 13 GLU B O 1
ATOM 1005 N N . THR B 1 14 ? 3.41 -9.438 -6.5 1 97.69 14 THR B N 1
ATOM 1006 C CA . THR B 1 14 ? 4.227 -10.008 -5.434 1 97.69 14 THR B CA 1
ATOM 1007 C C . THR B 1 14 ? 3.543 -11.234 -4.824 1 97.69 14 THR B C 1
ATOM 1009 O O . THR B 1 14 ? 4.199 -12.234 -4.539 1 97.69 14 THR B O 1
ATOM 1012 N N . ILE B 1 15 ? 2.217 -11.109 -4.621 1 97.12 15 ILE B N 1
ATOM 1013 C CA . ILE B 1 15 ? 1.437 -12.203 -4.059 1 97.12 15 ILE B CA 1
ATOM 1014 C C . ILE B 1 15 ? 1.498 -13.414 -4.992 1 97.12 15 ILE B C 1
ATOM 1016 O O . ILE B 1 15 ? 1.696 -14.539 -4.543 1 97.12 15 ILE B O 1
ATOM 1020 N N . ILE B 1 16 ? 1.365 -13.18 -6.234 1 97.81 16 ILE B N 1
ATOM 1021 C CA . ILE B 1 16 ? 1.417 -14.25 -7.227 1 97.81 16 ILE B CA 1
ATOM 1022 C C . ILE B 1 16 ? 2.789 -14.922 -7.191 1 97.81 16 ILE B C 1
ATOM 1024 O O . ILE B 1 16 ? 2.885 -16.156 -7.125 1 97.81 16 ILE B O 1
ATOM 1028 N N . LEU B 1 17 ? 3.859 -14.156 -7.227 1 98.44 17 LEU B N 1
ATOM 1029 C CA . LEU B 1 17 ? 5.211 -14.695 -7.191 1 98.44 17 LEU B CA 1
ATOM 1030 C C . LEU B 1 17 ? 5.434 -15.531 -5.93 1 98.44 17 LEU B C 1
ATOM 1032 O O . LEU B 1 17 ? 6.074 -16.578 -5.98 1 98.44 17 LEU B O 1
ATOM 1036 N N . ALA B 1 18 ? 4.93 -15.016 -4.848 1 98 18 ALA B N 1
ATOM 1037 C CA . ALA B 1 18 ? 5.09 -15.719 -3.574 1 98 18 ALA B CA 1
ATOM 1038 C C . ALA B 1 18 ? 4.457 -17.109 -3.627 1 98 18 ALA B C 1
ATOM 1040 O O . ALA B 1 18 ? 4.98 -18.047 -3.037 1 98 18 ALA B O 1
ATOM 1041 N N . GLN B 1 19 ? 3.326 -17.25 -4.289 1 97 19 GLN B N 1
ATOM 1042 C CA . GLN B 1 19 ? 2.678 -18.547 -4.434 1 97 19 GLN B CA 1
ATOM 1043 C C . GLN B 1 19 ? 3.463 -19.453 -5.375 1 97 19 GLN B C 1
ATOM 1045 O O . GLN B 1 19 ? 3.572 -20.656 -5.141 1 97 19 GLN B O 1
ATOM 1050 N N . LEU B 1 20 ? 4.07 -18.891 -6.363 1 97.94 20 LEU B N 1
ATOM 1051 C CA . LEU B 1 20 ? 4.723 -19.672 -7.402 1 97.94 20 LEU B CA 1
ATOM 1052 C C . LEU B 1 20 ? 6.086 -20.172 -6.934 1 97.94 20 LEU B C 1
ATOM 1054 O O . LEU B 1 20 ? 6.637 -21.109 -7.504 1 97.94 20 LEU B O 1
ATOM 1058 N N . VAL B 1 21 ? 6.66 -19.516 -5.941 1 96.81 21 VAL B N 1
ATOM 1059 C CA . VAL B 1 21 ? 7.934 -19.953 -5.391 1 96.81 21 VAL B CA 1
ATOM 1060 C C . VAL B 1 21 ? 7.75 -21.312 -4.719 1 96.81 21 VAL B C 1
ATOM 1062 O O . VAL B 1 21 ? 8.688 -22.125 -4.652 1 96.81 21 VAL B O 1
ATOM 1065 N N . LYS B 1 22 ? 6.562 -21.578 -4.215 1 95.56 22 LYS B N 1
ATOM 1066 C CA . LYS B 1 22 ? 6.277 -22.844 -3.549 1 95.56 22 LYS B CA 1
ATOM 1067 C C . LYS B 1 22 ? 6.094 -23.969 -4.562 1 95.56 22 LYS B C 1
ATOM 1069 O O . LYS B 1 22 ? 6.652 -25.062 -4.398 1 95.56 22 LYS B O 1
ATOM 1074 N N . ASN B 1 23 ? 5.324 -23.797 -5.566 1 96.62 23 ASN B N 1
ATOM 1075 C CA . ASN B 1 23 ? 5.055 -24.719 -6.668 1 96.62 23 ASN B CA 1
ATOM 1076 C C . ASN B 1 23 ? 4.414 -24 -7.852 1 96.62 23 ASN B C 1
ATOM 1078 O O . ASN B 1 23 ? 3.711 -23 -7.672 1 96.62 23 ASN B O 1
ATOM 1082 N N . ASP B 1 24 ? 4.684 -24.609 -8.977 1 98 24 ASP B N 1
ATOM 1083 C CA . ASP B 1 24 ? 3.934 -24.125 -10.133 1 98 24 ASP B CA 1
ATOM 1084 C C . ASP B 1 24 ? 2.432 -24.156 -9.859 1 98 24 ASP B C 1
ATOM 1086 O O . ASP B 1 24 ? 1.94 -25.016 -9.133 1 98 24 ASP B O 1
ATOM 1090 N N . SER B 1 25 ? 1.751 -23.172 -10.383 1 97.12 25 SER B N 1
ATOM 1091 C CA . SER B 1 25 ? 0.319 -23.094 -10.117 1 97.12 25 SER B CA 1
ATOM 1092 C C . SER B 1 25 ? -0.419 -22.438 -11.281 1 97.12 25 SER B C 1
ATOM 1094 O O . SER B 1 25 ? 0.156 -22.234 -12.352 1 97.12 25 SER B O 1
ATOM 1096 N N . TYR B 1 26 ? -1.757 -22.312 -11.18 1 96.62 26 TYR B N 1
ATOM 1097 C CA . TYR B 1 26 ? -2.615 -21.703 -12.195 1 96.62 26 TYR B CA 1
ATOM 1098 C C . TYR B 1 26 ? -3.623 -20.75 -11.555 1 96.62 26 TYR B C 1
ATOM 1100 O O . TYR B 1 26 ? -3.715 -20.672 -10.328 1 96.62 26 TYR B O 1
ATOM 1108 N N . GLY B 1 27 ? -4.262 -19.969 -12.406 1 96.56 27 GLY B N 1
ATOM 1109 C CA . GLY B 1 27 ? -5.074 -18.844 -11.961 1 96.56 27 GLY B CA 1
ATOM 1110 C C . GLY B 1 27 ? -6.062 -19.219 -10.875 1 96.56 27 GLY B C 1
ATOM 1111 O O . GLY B 1 27 ? -6.129 -18.562 -9.836 1 96.56 27 GLY B O 1
ATOM 1112 N N . TYR B 1 28 ? -6.793 -20.25 -11.086 1 96.12 28 TYR B N 1
ATOM 1113 C CA . TYR B 1 28 ? -7.828 -20.656 -10.148 1 96.12 28 TYR B CA 1
ATOM 1114 C C . TYR B 1 28 ? -7.227 -21 -8.789 1 96.12 28 TYR B C 1
ATOM 1116 O O . TYR B 1 28 ? -7.75 -20.578 -7.75 1 96.12 28 TYR B O 1
ATOM 1124 N N . LYS B 1 29 ? -6.227 -21.797 -8.75 1 96.06 29 LYS B N 1
ATOM 1125 C CA . LYS B 1 29 ? -5.602 -22.25 -7.512 1 96.06 29 LYS B CA 1
ATOM 1126 C C . LYS B 1 29 ? -5.02 -21.062 -6.738 1 96.06 29 LYS B C 1
ATOM 1128 O O . LYS B 1 29 ? -5.133 -21 -5.516 1 96.06 29 LYS B O 1
ATOM 1133 N N . ILE B 1 30 ? -4.426 -20.125 -7.43 1 96.38 30 ILE B N 1
ATOM 1134 C CA . ILE B 1 30 ? -3.844 -18.953 -6.789 1 96.38 30 ILE B CA 1
ATOM 1135 C C . ILE B 1 30 ? -4.949 -18.109 -6.156 1 96.38 30 ILE B C 1
ATOM 1137 O O . ILE B 1 30 ? -4.836 -17.688 -5.004 1 96.38 30 ILE B O 1
ATOM 1141 N N . ASN B 1 31 ? -5.945 -17.906 -6.934 1 96.69 31 ASN B N 1
ATOM 1142 C CA . ASN B 1 31 ? -7.051 -17.109 -6.406 1 96.69 31 ASN B CA 1
ATOM 1143 C C . ASN B 1 31 ? -7.727 -17.812 -5.227 1 96.69 31 ASN B C 1
ATOM 1145 O O . ASN B 1 31 ? -8.148 -17.156 -4.273 1 96.69 31 ASN B O 1
ATOM 1149 N N . LYS B 1 32 ? -7.898 -19.141 -5.289 1 96.06 32 LYS B N 1
ATOM 1150 C CA . LYS B 1 32 ? -8.445 -19.922 -4.18 1 96.06 32 LYS B CA 1
ATOM 1151 C C . LYS B 1 32 ? -7.609 -19.75 -2.92 1 96.06 32 LYS B C 1
ATOM 1153 O O . LYS B 1 32 ? -8.148 -19.594 -1.822 1 96.06 32 LYS B O 1
ATOM 1158 N N . PHE B 1 33 ? -6.328 -19.828 -3.09 1 95.31 33 PHE B N 1
ATOM 1159 C CA . PHE B 1 33 ? -5.41 -19.609 -1.978 1 95.31 33 PHE B CA 1
ATOM 1160 C C . PHE B 1 33 ? -5.637 -18.25 -1.345 1 95.31 33 PHE B C 1
ATOM 1162 O O . PHE B 1 33 ? -5.738 -18.141 -0.122 1 95.31 33 PHE B O 1
ATOM 1169 N N . ILE B 1 34 ? -5.676 -17.172 -2.137 1 95.38 34 ILE B N 1
ATOM 1170 C CA . ILE B 1 34 ? -5.867 -15.797 -1.664 1 95.38 34 ILE B CA 1
ATOM 1171 C C . ILE B 1 34 ? -7.176 -15.703 -0.879 1 95.38 34 ILE B C 1
ATOM 1173 O O . ILE B 1 34 ? -7.203 -15.164 0.231 1 95.38 34 ILE B O 1
ATOM 1177 N N . LYS B 1 35 ? -8.195 -16.281 -1.445 1 95.06 35 LYS B N 1
ATOM 1178 C CA . LYS B 1 35 ? -9.5 -16.25 -0.8 1 95.06 35 LYS B CA 1
ATOM 1179 C C . LYS B 1 35 ? -9.461 -16.953 0.553 1 95.06 35 LYS B C 1
ATOM 1181 O O . LYS B 1 35 ? -9.984 -16.438 1.543 1 95.06 35 LYS B O 1
ATOM 1186 N N . GLU B 1 36 ? -8.883 -18.094 0.589 1 94.88 36 GLU B N 1
ATOM 1187 C CA . GLU B 1 36 ? -8.789 -18.875 1.816 1 94.88 36 GLU B CA 1
ATOM 1188 C C . GLU B 1 36 ? -7.98 -18.156 2.881 1 94.88 36 GLU B C 1
ATOM 1190 O O . GLU B 1 36 ? -8.375 -18.094 4.047 1 94.88 36 GLU B O 1
ATOM 1195 N N . LYS B 1 37 ? -6.844 -17.562 2.465 1 93.5 37 LYS B N 1
ATOM 1196 C CA . LYS B 1 37 ? -5.938 -16.906 3.408 1 93.5 37 LYS B CA 1
ATOM 1197 C C . LYS B 1 37 ? -6.539 -15.609 3.945 1 93.5 37 LYS B C 1
ATOM 1199 O O . LYS B 1 37 ? -6.129 -15.125 5 1 93.5 37 LYS B O 1
ATOM 1204 N N . THR B 1 38 ? -7.484 -15.055 3.203 1 93.44 38 THR B N 1
ATOM 1205 C CA . THR B 1 38 ? -8.086 -13.797 3.625 1 93.44 38 THR B CA 1
ATOM 1206 C C . THR B 1 38 ? -9.484 -14.039 4.199 1 93.44 38 THR B C 1
ATOM 1208 O O . THR B 1 38 ? -10.273 -13.102 4.34 1 93.44 38 THR B O 1
ATOM 1211 N N . ASN B 1 39 ? -9.812 -15.312 4.488 1 92.94 39 ASN B N 1
ATOM 1212 C CA . ASN B 1 39 ? -11.125 -15.719 4.977 1 92.94 39 ASN B CA 1
ATOM 1213 C C . ASN B 1 39 ? -12.242 -15.172 4.098 1 92.94 39 ASN B C 1
ATOM 1215 O O . ASN B 1 39 ? -13.195 -14.578 4.598 1 92.94 39 ASN B O 1
ATOM 1219 N N . SER B 1 40 ? -12.008 -15.18 2.785 1 91.62 40 SER B N 1
ATOM 1220 C CA . SER B 1 40 ? -12.953 -14.828 1.729 1 91.62 40 SER B CA 1
ATOM 1221 C C . SER B 1 40 ? -13.195 -13.328 1.68 1 91.62 40 SER B C 1
ATOM 1223 O O . SER B 1 40 ? -14.211 -12.875 1.139 1 91.62 40 SER B O 1
ATOM 1225 N N . LYS B 1 41 ? -12.297 -12.586 2.328 1 89.31 41 LYS B N 1
ATOM 1226 C CA . LYS B 1 41 ? -12.453 -11.133 2.33 1 89.31 41 LYS B CA 1
ATOM 1227 C C . LYS B 1 41 ? -11.898 -10.523 1.044 1 89.31 41 LYS B C 1
ATOM 1229 O O . LYS B 1 41 ? -12.234 -9.383 0.694 1 89.31 41 LYS B O 1
ATOM 1234 N N . TYR B 1 42 ? -10.984 -11.258 0.413 1 92.88 42 TYR B N 1
ATOM 1235 C CA . TYR B 1 42 ? -10.344 -10.727 -0.784 1 92.88 42 TYR B CA 1
ATOM 1236 C C . TYR B 1 42 ? -10.211 -11.805 -1.852 1 92.88 42 TYR B C 1
ATOM 1238 O O . TYR B 1 42 ? -9.898 -12.961 -1.542 1 92.88 42 TYR B O 1
ATOM 1246 N N . GLU B 1 43 ? -10.477 -11.375 -3.113 1 92.69 43 GLU B N 1
ATOM 1247 C CA . GLU B 1 43 ? -10.234 -12.211 -4.285 1 92.69 43 GLU B CA 1
ATOM 1248 C C . GLU B 1 43 ? -9.844 -11.367 -5.496 1 92.69 43 GLU B C 1
ATOM 1250 O O . GLU B 1 43 ? -10.273 -10.219 -5.625 1 92.69 43 GLU B O 1
ATOM 1255 N N . LEU B 1 44 ? -9.023 -11.945 -6.348 1 93.81 44 LEU B N 1
ATOM 1256 C CA . LEU B 1 44 ? -8.648 -11.25 -7.574 1 93.81 44 LEU B CA 1
ATOM 1257 C C . LEU B 1 44 ? -9.664 -11.516 -8.68 1 93.81 44 LEU B C 1
ATOM 1259 O O . LEU B 1 44 ? -10.023 -12.672 -8.938 1 93.81 44 LEU B O 1
ATOM 1263 N N . LYS B 1 45 ? -10.148 -10.391 -9.211 1 93.44 45 LYS B N 1
ATOM 1264 C CA . LYS B 1 45 ? -10.938 -10.57 -10.43 1 93.44 45 LYS B CA 1
ATOM 1265 C C . LYS B 1 45 ? -10.117 -11.242 -11.523 1 93.44 45 LYS B C 1
ATOM 1267 O O . LYS B 1 45 ? -8.898 -11.07 -11.586 1 93.44 45 LYS B O 1
ATOM 1272 N N . GLU B 1 46 ? -10.836 -11.93 -12.406 1 93.06 46 GLU B N 1
ATOM 1273 C CA . GLU B 1 46 ? -10.18 -12.648 -13.492 1 93.06 46 GLU B CA 1
ATOM 1274 C C . GLU B 1 46 ? -9.336 -11.703 -14.352 1 93.06 46 GLU B C 1
ATOM 1276 O O . GLU B 1 46 ? -8.188 -12 -14.664 1 93.06 46 GLU B O 1
ATOM 1281 N N . ALA B 1 47 ? -9.867 -10.617 -14.719 1 94.69 47 ALA B N 1
ATOM 1282 C CA . ALA B 1 47 ? -9.164 -9.656 -15.562 1 94.69 47 ALA B CA 1
ATOM 1283 C C . ALA B 1 47 ? -7.875 -9.18 -14.891 1 94.69 47 ALA B C 1
ATOM 1285 O O . ALA B 1 47 ? -6.852 -9 -15.555 1 94.69 47 ALA B O 1
ATOM 1286 N N . THR B 1 48 ? -7.895 -8.953 -13.562 1 94.94 48 THR B N 1
ATOM 1287 C CA . THR B 1 48 ? -6.73 -8.523 -12.797 1 94.94 48 THR B CA 1
ATOM 1288 C C . THR B 1 48 ? -5.656 -9.609 -12.789 1 94.94 48 THR B C 1
ATOM 1290 O O . THR B 1 48 ? -4.477 -9.328 -12.992 1 94.94 48 THR B O 1
ATOM 1293 N N . LEU B 1 49 ? -6.07 -10.805 -12.539 1 96.25 49 LEU B N 1
ATOM 1294 C CA . LEU B 1 49 ? -5.152 -11.945 -12.477 1 96.25 49 LEU B CA 1
ATOM 1295 C C . LEU B 1 49 ? -4.426 -12.133 -13.797 1 96.25 49 LEU B C 1
ATOM 1297 O O . LEU B 1 49 ? -3.199 -12.258 -13.828 1 96.25 49 LEU B O 1
ATOM 1301 N N . TYR B 1 50 ? -5.16 -12.062 -14.875 1 95.81 50 TYR B N 1
ATOM 1302 C CA . TYR B 1 50 ? -4.551 -12.352 -16.172 1 95.81 50 TYR B CA 1
ATOM 1303 C C . TYR B 1 50 ? -3.67 -11.195 -16.625 1 95.81 50 TYR B C 1
ATOM 1305 O O . TYR B 1 50 ? -2.641 -11.406 -17.266 1 95.81 50 TYR B O 1
ATOM 1313 N N . SER B 1 51 ? -4.055 -10.039 -16.328 1 97.69 51 SER B N 1
ATOM 1314 C CA . SER B 1 51 ? -3.189 -8.898 -16.609 1 97.69 51 SER B CA 1
ATOM 1315 C C . SER B 1 51 ? -1.876 -8.992 -15.852 1 97.69 51 SER B C 1
ATOM 1317 O O . SER B 1 51 ? -0.814 -8.664 -16.375 1 97.69 51 SER B O 1
ATOM 1319 N N . ALA B 1 52 ? -1.968 -9.406 -14.602 1 98.19 52 ALA B N 1
ATOM 1320 C CA . ALA B 1 52 ? -0.763 -9.578 -13.797 1 98.19 52 ALA B CA 1
ATOM 1321 C C . ALA B 1 52 ? 0.139 -10.664 -14.383 1 98.19 52 ALA B C 1
ATOM 1323 O O . ALA B 1 52 ? 1.359 -10.5 -14.445 1 98.19 52 ALA B O 1
ATOM 1324 N N . PHE B 1 53 ? -0.469 -11.75 -14.812 1 98.5 53 PHE B N 1
ATOM 1325 C CA . PHE B 1 53 ? 0.312 -12.797 -15.461 1 98.5 53 PHE B CA 1
ATOM 1326 C C . PHE B 1 53 ? 1.044 -12.258 -16.688 1 98.5 53 PHE B C 1
ATOM 1328 O O . PHE B 1 53 ? 2.234 -12.523 -16.859 1 98.5 53 PHE B O 1
ATOM 1335 N N . ARG B 1 54 ? 0.335 -11.539 -17.453 1 98.5 54 ARG B N 1
ATOM 1336 C CA . ARG B 1 54 ? 0.919 -10.984 -18.672 1 98.5 54 ARG B CA 1
ATOM 1337 C C . ARG B 1 54 ? 2.1 -10.078 -18.344 1 98.5 54 ARG B C 1
ATOM 1339 O O . ARG B 1 54 ? 3.143 -10.148 -19 1 98.5 54 ARG B O 1
ATOM 1346 N N . ARG B 1 55 ? 1.952 -9.227 -17.359 1 98.5 55 ARG B N 1
ATOM 1347 C CA . ARG B 1 55 ? 3.027 -8.32 -16.969 1 98.5 55 ARG B CA 1
ATOM 1348 C C . ARG B 1 55 ? 4.234 -9.102 -16.453 1 98.5 55 ARG B C 1
ATOM 1350 O O . ARG B 1 55 ? 5.375 -8.766 -16.781 1 98.5 55 ARG B O 1
ATOM 1357 N N . LEU B 1 56 ? 3.977 -10.086 -15.664 1 98.81 56 LEU B N 1
ATOM 1358 C CA . LEU B 1 56 ? 5.047 -10.891 -15.086 1 98.81 56 LEU B CA 1
ATOM 1359 C C . LEU B 1 56 ? 5.789 -11.672 -16.172 1 98.81 56 LEU B C 1
ATOM 1361 O O . LEU B 1 56 ? 7.008 -11.828 -16.094 1 98.81 56 LEU B O 1
ATOM 1365 N N . GLU B 1 57 ? 5.059 -12.164 -17.141 1 98.81 57 GLU B N 1
ATOM 1366 C CA . GLU B 1 57 ? 5.691 -12.859 -18.266 1 98.81 57 GLU B CA 1
ATOM 1367 C C . GLU B 1 57 ? 6.531 -11.898 -19.094 1 98.81 57 GLU B C 1
ATOM 1369 O O . GLU B 1 57 ? 7.66 -12.219 -19.484 1 98.81 57 GLU B O 1
ATOM 1374 N N . LYS B 1 58 ? 5.926 -10.766 -19.406 1 98.69 58 LYS B N 1
ATOM 1375 C CA . LYS B 1 58 ? 6.645 -9.75 -20.172 1 98.69 58 LYS B CA 1
ATOM 1376 C C . LYS B 1 58 ? 7.949 -9.359 -19.484 1 98.69 58 LYS B C 1
ATOM 1378 O O . LYS B 1 58 ? 8.961 -9.133 -20.156 1 98.69 58 LYS B O 1
ATOM 1383 N N . ALA B 1 59 ? 7.969 -9.367 -18.172 1 98.5 59 ALA B N 1
ATOM 1384 C CA . ALA B 1 59 ? 9.148 -9.008 -17.375 1 98.5 59 ALA B CA 1
ATOM 1385 C C . ALA B 1 59 ? 10.078 -10.203 -17.203 1 98.5 59 ALA B C 1
ATOM 1387 O O . ALA B 1 59 ? 11.141 -10.094 -16.594 1 98.5 59 ALA B O 1
ATOM 1388 N N . GLU B 1 60 ? 9.594 -11.336 -17.688 1 98.88 60 GLU B N 1
ATOM 1389 C CA . GLU B 1 60 ? 10.336 -12.586 -17.641 1 98.88 60 GLU B CA 1
ATOM 1390 C C . GLU B 1 60 ? 10.477 -13.094 -16.203 1 98.88 60 GLU B C 1
ATOM 1392 O O . GLU B 1 60 ? 11.469 -13.734 -15.852 1 98.88 60 GLU B O 1
ATOM 1397 N N . PHE B 1 61 ? 9.586 -12.719 -15.344 1 98.88 61 PHE B N 1
ATOM 1398 C CA . PHE B 1 61 ? 9.594 -13.172 -13.961 1 98.88 61 PHE B CA 1
ATOM 1399 C C . PHE B 1 61 ? 8.961 -14.555 -13.836 1 98.88 61 PHE B C 1
ATOM 1401 O O . PHE B 1 61 ? 9.219 -15.273 -12.867 1 98.88 61 PHE B O 1
ATOM 1408 N N . ILE B 1 62 ? 8.055 -14.883 -14.789 1 98.94 62 ILE B N 1
ATOM 1409 C CA . ILE B 1 62 ? 7.43 -16.203 -14.828 1 98.94 62 ILE B CA 1
ATOM 1410 C C . ILE B 1 62 ? 7.383 -16.703 -16.266 1 98.94 62 ILE B C 1
ATOM 1412 O O . ILE B 1 62 ? 7.574 -15.938 -17.203 1 98.94 62 ILE B O 1
ATOM 1416 N N . THR B 1 63 ? 7.23 -18 -16.438 1 98.81 63 THR B N 1
ATOM 1417 C CA . THR B 1 63 ? 6.914 -18.688 -17.688 1 98.81 63 THR B CA 1
ATOM 1418 C C . THR B 1 63 ? 5.648 -19.531 -17.547 1 98.81 63 THR B C 1
ATOM 1420 O O . THR B 1 63 ? 5.145 -19.719 -16.438 1 98.81 63 THR B O 1
ATOM 1423 N N . SER B 1 64 ? 5.086 -19.828 -18.688 1 98.31 64 SER B N 1
ATOM 1424 C CA . SER B 1 64 ? 3.863 -20.625 -18.609 1 98.31 64 SER B CA 1
ATOM 1425 C C . SER B 1 64 ? 3.922 -21.844 -19.531 1 98.31 64 SER B C 1
ATOM 1427 O O . SER B 1 64 ? 4.738 -21.891 -20.453 1 98.31 64 SER B O 1
ATOM 1429 N N . TYR B 1 65 ? 3.191 -22.828 -19.203 1 97.5 65 TYR B N 1
ATOM 1430 C CA . TYR B 1 65 ? 3.021 -24.031 -20.016 1 97.5 65 TYR B CA 1
ATOM 1431 C C . TYR B 1 65 ? 1.635 -24.625 -19.812 1 97.5 65 TYR B C 1
ATOM 1433 O O . TYR B 1 65 ? 0.985 -24.375 -18.797 1 97.5 65 TYR B O 1
ATOM 1441 N N . TRP B 1 66 ? 1.189 -25.312 -20.844 1 95.69 66 TRP B N 1
ATOM 1442 C CA . TRP B 1 66 ? -0.116 -25.969 -20.734 1 95.69 66 TRP B CA 1
ATOM 1443 C C . TRP B 1 66 ? 0.003 -27.312 -20.031 1 95.69 66 TRP B C 1
ATOM 1445 O O . TRP B 1 66 ? 0.871 -28.125 -20.375 1 95.69 66 TRP B O 1
ATOM 1455 N N . GLY B 1 67 ? -0.836 -27.516 -18.953 1 92 67 GLY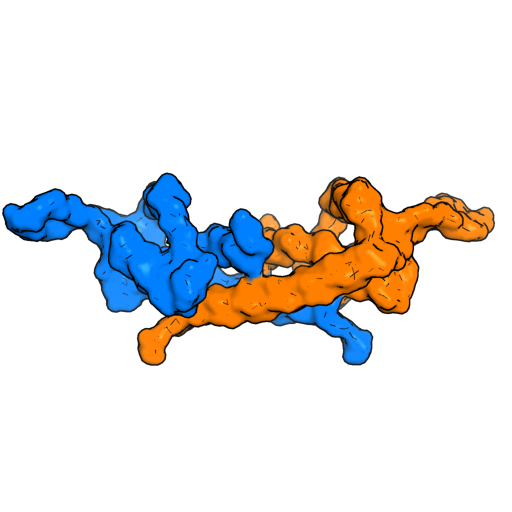 B N 1
ATOM 1456 C CA . GLY B 1 67 ? -0.872 -28.797 -18.266 1 92 67 GLY B CA 1
ATOM 1457 C C . GLY B 1 67 ? -1.329 -29.938 -19.156 1 92 67 GLY B C 1
ATOM 1458 O O . GLY B 1 67 ? -1.844 -29.703 -20.25 1 92 67 GLY B O 1
ATOM 1459 N N . ASP B 1 68 ? -1.069 -31.266 -18.75 1 86.56 68 ASP B N 1
ATOM 1460 C CA . ASP B 1 68 ? -1.337 -32.438 -19.547 1 86.56 68 ASP B CA 1
ATOM 1461 C C . ASP B 1 68 ? -2.695 -33.062 -19.203 1 86.56 68 ASP B C 1
ATOM 1463 O O . ASP B 1 68 ? -2.969 -34.219 -19.531 1 86.56 68 ASP B O 1
ATOM 1467 N N . GLN B 1 69 ? -3.537 -32.312 -18.688 1 79.31 69 GLN B N 1
ATOM 1468 C CA . GLN B 1 69 ? -4.82 -32.906 -18.297 1 79.31 69 GLN B CA 1
ATOM 1469 C C . GLN B 1 69 ? -5.539 -33.5 -19.5 1 79.31 69 GLN B C 1
ATOM 1471 O O . GLN B 1 69 ? -5.562 -32.906 -20.578 1 79.31 69 GLN B O 1
ATOM 1476 N N . THR B 1 70 ? -5.906 -34.719 -19.406 1 78.19 70 THR B N 1
ATOM 1477 C CA . THR B 1 70 ? -6.559 -35.469 -20.469 1 78.19 70 THR B CA 1
ATOM 1478 C C . THR B 1 70 ? -8.062 -35.188 -20.469 1 78.19 70 THR B C 1
ATOM 1480 O O . THR B 1 70 ? -8.742 -35.438 -21.469 1 78.19 70 THR B O 1
ATOM 1483 N N . THR B 1 71 ? -8.516 -34.781 -19.422 1 79.56 71 THR B N 1
ATOM 1484 C CA . THR B 1 71 ? -9.945 -34.5 -19.328 1 79.56 71 THR B CA 1
ATOM 1485 C C . THR B 1 71 ? -10.18 -33.062 -18.875 1 79.56 71 THR B C 1
ATOM 1487 O O . THR B 1 71 ? -9.469 -32.531 -18.016 1 79.56 71 THR B O 1
ATOM 1490 N N . GLY B 1 72 ? -11.055 -32.469 -19.531 1 75 72 GLY B N 1
ATOM 1491 C CA . GLY B 1 72 ? -11.422 -31.109 -19.172 1 75 72 GLY B CA 1
ATOM 1492 C C . GLY B 1 72 ? -10.508 -30.078 -19.797 1 75 72 GLY B C 1
ATOM 1493 O O . GLY B 1 72 ? -9.672 -30.391 -20.641 1 75 72 GLY B O 1
ATOM 1494 N N . ALA B 1 73 ? -10.812 -28.938 -19.75 1 79.12 73 ALA B N 1
ATOM 1495 C CA . ALA B 1 73 ? -10.016 -27.844 -20.297 1 79.12 73 ALA B CA 1
ATOM 1496 C C . ALA B 1 73 ? -8.609 -27.828 -19.703 1 79.12 73 ALA B C 1
ATOM 1498 O O . ALA B 1 73 ? -8.445 -27.984 -18.5 1 79.12 73 ALA B O 1
ATOM 1499 N N . ARG B 1 74 ? -7.648 -27.844 -20.609 1 88.25 74 ARG B N 1
ATOM 1500 C CA . ARG B 1 74 ? -6.277 -27.75 -20.125 1 88.25 74 ARG B CA 1
ATOM 1501 C C . ARG B 1 74 ? -6.066 -26.453 -19.359 1 88.25 74 ARG B C 1
ATOM 1503 O O . ARG B 1 74 ? -6.609 -25.406 -19.719 1 88.25 74 ARG B O 1
ATOM 1510 N N . ARG B 1 75 ? -5.441 -26.562 -18.281 1 92.19 75 ARG B N 1
ATOM 1511 C CA . ARG B 1 75 ? -5.09 -25.391 -17.484 1 92.19 75 ARG B CA 1
ATOM 1512 C C . ARG B 1 75 ? -3.703 -24.875 -17.859 1 92.19 75 ARG B C 1
ATOM 1514 O O . ARG B 1 75 ? -2.787 -25.672 -18.094 1 92.19 75 ARG B O 1
ATOM 1521 N N . ARG B 1 76 ? -3.605 -23.625 -17.922 1 95.44 76 ARG B N 1
ATOM 1522 C CA . ARG B 1 76 ? -2.297 -23 -18.125 1 95.44 76 ARG B CA 1
ATOM 1523 C C . ARG B 1 76 ? -1.586 -22.797 -16.797 1 95.44 76 ARG B C 1
ATOM 1525 O O . ARG B 1 76 ? -2.082 -22.078 -15.914 1 95.44 76 ARG B O 1
ATOM 1532 N N . TYR B 1 77 ? -0.45 -23.484 -16.672 1 97.5 77 TYR B N 1
ATOM 1533 C CA . TYR B 1 77 ? 0.356 -23.391 -15.461 1 97.5 77 TYR B CA 1
ATOM 1534 C C . TYR B 1 77 ? 1.432 -22.312 -15.602 1 97.5 77 TYR B C 1
ATOM 1536 O O . TYR B 1 77 ? 1.912 -22.047 -16.703 1 97.5 77 TYR B O 1
ATOM 1544 N N . TYR B 1 78 ? 1.768 -21.75 -14.461 1 98.56 78 TYR B N 1
ATOM 1545 C CA . TYR B 1 78 ? 2.832 -20.766 -14.406 1 98.56 78 TYR B CA 1
ATOM 1546 C C . TYR B 1 78 ? 3.953 -21.203 -13.477 1 98.56 78 TYR B C 1
ATOM 1548 O O . TYR B 1 78 ? 3.697 -21.766 -12.414 1 98.56 78 TYR B O 1
ATOM 1556 N N . SER B 1 79 ? 5.133 -20.922 -13.945 1 98.69 79 SER B N 1
ATOM 1557 C CA . SER B 1 79 ? 6.348 -21.203 -13.18 1 98.69 79 SER B CA 1
ATOM 1558 C C . SER B 1 79 ? 7.184 -19.953 -12.977 1 98.69 79 SER B C 1
ATOM 1560 O O . SER B 1 79 ? 7.324 -19.141 -13.891 1 98.69 79 SER B O 1
ATOM 1562 N N . ILE B 1 80 ? 7.754 -19.781 -11.781 1 98.69 80 ILE B N 1
ATOM 1563 C CA . ILE B 1 80 ? 8.602 -18.625 -11.5 1 98.69 80 ILE B CA 1
ATOM 1564 C C . ILE B 1 80 ? 10.008 -18.891 -12.039 1 98.69 80 ILE B C 1
ATOM 1566 O O . ILE B 1 80 ? 10.508 -20.016 -12 1 98.69 80 ILE B O 1
ATOM 1570 N N . THR B 1 81 ? 10.633 -17.891 -12.578 1 98.88 81 THR B N 1
ATOM 1571 C CA . THR B 1 81 ? 12.008 -17.953 -13.055 1 98.88 81 THR B CA 1
ATOM 1572 C C . THR B 1 81 ? 12.977 -17.5 -11.969 1 98.88 81 THR B C 1
ATOM 1574 O O . THR B 1 81 ? 12.555 -17.047 -10.898 1 98.88 81 THR B O 1
ATOM 1577 N N . GLU B 1 82 ? 14.289 -17.625 -12.25 1 98.75 82 GLU B N 1
ATOM 1578 C CA . GLU B 1 82 ? 15.281 -17.094 -11.32 1 98.75 82 GLU B CA 1
ATOM 1579 C C . GLU B 1 82 ? 15.156 -15.586 -11.172 1 98.75 82 GLU B C 1
ATOM 1581 O O . GLU B 1 82 ? 15.297 -15.055 -10.07 1 98.75 82 GLU B O 1
ATOM 1586 N N . LEU B 1 83 ? 14.875 -14.945 -12.211 1 98.81 83 LEU B N 1
ATOM 1587 C CA . LEU B 1 83 ? 14.648 -13.508 -12.164 1 98.81 83 LEU B CA 1
ATOM 1588 C C . LEU B 1 83 ? 13.445 -13.164 -11.305 1 98.81 83 LEU B C 1
ATOM 1590 O O . LEU B 1 83 ? 13.461 -12.18 -10.562 1 98.81 83 LEU B O 1
ATOM 1594 N N . GLY B 1 84 ? 12.391 -13.938 -11.422 1 98.69 84 GLY B N 1
ATOM 1595 C CA . GLY B 1 84 ? 11.203 -13.758 -10.602 1 98.69 84 GLY B CA 1
ATOM 1596 C C . GLY B 1 84 ? 11.469 -13.961 -9.125 1 98.69 84 GLY B C 1
ATOM 1597 O O . GLY B 1 84 ? 10.922 -13.242 -8.289 1 98.69 84 GLY B O 1
ATOM 1598 N N . ARG B 1 85 ? 12.32 -14.906 -8.82 1 98.38 85 ARG B N 1
ATOM 1599 C CA . ARG B 1 85 ? 12.688 -15.156 -7.426 1 98.38 85 ARG B CA 1
ATOM 1600 C C . ARG B 1 85 ? 13.453 -13.977 -6.84 1 98.38 85 ARG B C 1
ATOM 1602 O O . ARG B 1 85 ? 13.234 -13.602 -5.688 1 98.38 85 ARG B O 1
ATOM 1609 N N . GLU B 1 86 ? 14.336 -13.445 -7.621 1 98.5 86 GLU B N 1
ATOM 1610 C CA . GLU B 1 86 ? 15.086 -12.273 -7.184 1 98.5 86 GLU B CA 1
ATOM 1611 C C . GLU B 1 86 ? 14.164 -11.07 -6.98 1 98.5 86 GLU B C 1
ATOM 1613 O O . GLU B 1 86 ? 14.305 -10.328 -6.004 1 98.5 86 GLU B O 1
ATOM 1618 N N . ALA B 1 87 ? 13.242 -10.93 -7.879 1 97.81 87 ALA B N 1
ATOM 1619 C CA . ALA B 1 87 ? 12.266 -9.844 -7.758 1 97.81 87 ALA B CA 1
ATOM 1620 C C . ALA B 1 87 ? 11.43 -10 -6.492 1 97.81 87 ALA B C 1
ATOM 1622 O O . ALA B 1 87 ? 11.195 -9.023 -5.773 1 97.81 87 ALA B O 1
ATOM 1623 N N . LEU B 1 88 ? 10.969 -11.195 -6.223 1 97.94 88 LEU B N 1
ATOM 1624 C CA . LEU B 1 88 ? 10.188 -11.453 -5.02 1 97.94 88 LEU B CA 1
ATOM 1625 C C . LEU B 1 88 ? 10.977 -11.102 -3.766 1 97.94 88 LEU B C 1
ATOM 1627 O O . LEU B 1 88 ? 10.438 -10.484 -2.842 1 97.94 88 LEU B O 1
ATOM 1631 N N . LYS B 1 89 ? 12.234 -11.539 -3.75 1 97.5 89 LYS B N 1
ATOM 1632 C CA . LYS B 1 89 ? 13.078 -11.219 -2.605 1 97.5 89 LYS B CA 1
ATOM 1633 C C . LYS B 1 89 ? 13.164 -9.711 -2.383 1 97.5 89 LYS B C 1
ATOM 1635 O O . LYS B 1 89 ? 13 -9.234 -1.257 1 97.5 89 LYS B O 1
ATOM 1640 N N . GLN B 1 90 ? 13.367 -8.992 -3.432 1 97.25 90 GLN B N 1
ATOM 1641 C CA . GLN B 1 90 ? 13.453 -7.543 -3.33 1 97.25 90 GLN B CA 1
ATOM 1642 C C . GLN B 1 90 ? 12.109 -6.941 -2.914 1 97.25 90 GLN B C 1
ATOM 1644 O O . GLN B 1 90 ? 12.062 -6.016 -2.1 1 97.25 90 GLN B O 1
ATOM 1649 N N . ASN B 1 91 ? 10.992 -7.426 -3.523 1 97.06 91 ASN B N 1
ATOM 1650 C CA . ASN B 1 91 ? 9.664 -6.945 -3.162 1 97.06 91 ASN B CA 1
ATOM 1651 C C . ASN B 1 91 ? 9.398 -7.102 -1.668 1 97.06 91 ASN B C 1
ATOM 1653 O O . ASN B 1 91 ? 8.805 -6.223 -1.045 1 97.06 91 ASN B O 1
ATOM 1657 N N . LYS B 1 92 ? 9.797 -8.242 -1.111 1 97.06 92 LYS B N 1
ATOM 1658 C CA . LYS B 1 92 ? 9.594 -8.5 0.312 1 97.06 92 LYS B CA 1
ATOM 1659 C C . LYS B 1 92 ? 10.398 -7.52 1.166 1 97.06 92 LYS B C 1
ATOM 1661 O O . LYS B 1 92 ? 9.914 -7.039 2.191 1 97.06 92 LYS B O 1
ATOM 1666 N N . VAL B 1 93 ? 11.594 -7.258 0.762 1 96.69 93 VAL B N 1
ATOM 1667 C CA . VAL B 1 93 ? 12.422 -6.281 1.46 1 96.69 93 VAL B CA 1
ATOM 1668 C C . VAL B 1 93 ? 11.75 -4.906 1.413 1 96.69 93 VAL B C 1
ATOM 1670 O O . VAL B 1 93 ? 11.625 -4.238 2.441 1 96.69 93 VAL B O 1
ATOM 1673 N N . ASP B 1 94 ? 11.328 -4.512 0.212 1 95.31 94 ASP B N 1
ATOM 1674 C CA . ASP B 1 94 ? 10.672 -3.221 0.027 1 95.31 94 ASP B CA 1
ATOM 1675 C C . ASP B 1 94 ? 9.398 -3.125 0.865 1 95.31 94 ASP B C 1
ATOM 1677 O O . ASP B 1 94 ? 9.117 -2.084 1.464 1 95.31 94 ASP B O 1
ATOM 1681 N N . TRP B 1 95 ? 8.625 -4.188 0.892 1 96.12 95 TRP B N 1
ATOM 1682 C CA . TRP B 1 95 ? 7.387 -4.215 1.666 1 96.12 95 TRP B CA 1
ATOM 1683 C C . TRP B 1 95 ? 7.672 -4.039 3.154 1 96.12 95 TRP B C 1
ATOM 1685 O O . TRP B 1 95 ? 7.02 -3.238 3.826 1 96.12 95 TRP B O 1
ATOM 1695 N N . ASN B 1 96 ? 8.656 -4.742 3.66 1 96.31 96 ASN B N 1
ATOM 1696 C CA . ASN B 1 96 ? 9 -4.648 5.074 1 96.31 96 ASN B CA 1
ATOM 1697 C C . ASN B 1 96 ? 9.477 -3.248 5.445 1 96.31 96 ASN B C 1
ATOM 1699 O O . ASN B 1 96 ? 9.102 -2.723 6.5 1 96.31 96 ASN B O 1
ATOM 1703 N N . GLU B 1 97 ? 10.266 -2.688 4.59 1 94.81 97 GLU B N 1
ATOM 1704 C CA . GLU B 1 97 ? 10.703 -1.314 4.812 1 94.81 97 GLU B CA 1
ATOM 1705 C C . GLU B 1 97 ? 9.523 -0.346 4.789 1 94.81 97 GLU B C 1
ATOM 1707 O O . GLU B 1 97 ? 9.438 0.559 5.621 1 94.81 97 GLU B O 1
ATOM 1712 N N . SER B 1 98 ? 8.648 -0.506 3.857 1 94.5 98 SER B N 1
ATOM 1713 C CA . SER B 1 98 ? 7.48 0.363 3.727 1 94.5 98 SER B CA 1
ATOM 1714 C C . SER B 1 98 ? 6.59 0.284 4.965 1 94.5 98 SER B C 1
ATOM 1716 O O 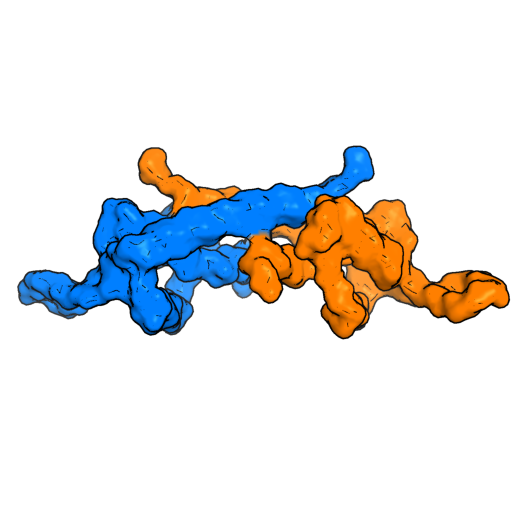. SER B 1 98 ? 6.133 1.31 5.473 1 94.5 98 SER B O 1
ATOM 1718 N N . LYS B 1 99 ? 6.359 -0.917 5.461 1 95 99 LYS B N 1
ATOM 1719 C CA . LYS B 1 99 ? 5.547 -1.103 6.66 1 95 99 LYS B CA 1
ATOM 1720 C C . LYS B 1 99 ? 6.09 -0.283 7.824 1 95 99 LYS B C 1
ATOM 1722 O O . LYS B 1 99 ? 5.336 0.405 8.516 1 95 99 LYS B O 1
ATOM 1727 N N . GLU B 1 100 ? 7.344 -0.402 7.992 1 94.75 100 GLU B N 1
ATOM 1728 C CA . GLU B 1 100 ? 7.98 0.296 9.109 1 94.75 100 GLU B CA 1
ATOM 1729 C C . GLU B 1 100 ? 7.844 1.809 8.961 1 94.75 100 GLU B C 1
ATOM 1731 O O . GLU B 1 100 ? 7.531 2.506 9.93 1 94.75 100 GLU B O 1
ATOM 1736 N N . LEU B 1 101 ? 8.047 2.291 7.789 1 94.31 101 LEU B N 1
ATOM 1737 C CA . LEU B 1 101 ? 8.008 3.73 7.559 1 94.31 101 LEU B CA 1
ATOM 1738 C C . LEU B 1 101 ? 6.578 4.254 7.676 1 94.31 101 LEU B C 1
ATOM 1740 O O . LEU B 1 101 ? 6.348 5.316 8.266 1 94.31 101 LEU B O 1
ATOM 1744 N N . ILE B 1 102 ? 5.648 3.555 7.137 1 95.69 102 ILE B N 1
ATOM 1745 C CA . ILE B 1 102 ? 4.262 3.996 7.195 1 95.69 102 ILE B CA 1
ATOM 1746 C C . ILE B 1 102 ? 3.777 3.9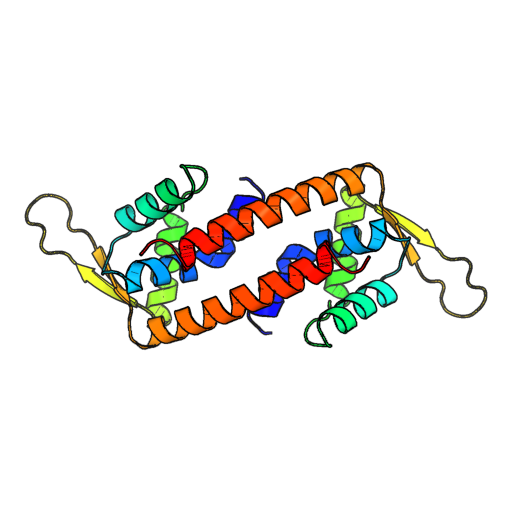84 8.648 1 95.69 102 ILE B C 1
ATOM 1748 O O . ILE B 1 102 ? 3.102 4.918 9.086 1 95.69 102 ILE B O 1
ATOM 1752 N N . ASP B 1 103 ? 4.141 2.924 9.391 1 95.69 103 ASP B N 1
ATOM 1753 C CA . ASP B 1 103 ? 3.803 2.893 10.805 1 95.69 103 ASP B CA 1
ATOM 1754 C C . ASP B 1 103 ? 4.348 4.121 11.531 1 95.69 103 ASP B C 1
ATOM 1756 O O . ASP B 1 103 ? 3.645 4.738 12.328 1 95.69 103 ASP B O 1
ATOM 1760 N N . LYS B 1 104 ? 5.539 4.422 11.234 1 94.06 104 LYS B N 1
ATOM 1761 C CA . LYS B 1 104 ? 6.16 5.59 11.859 1 94.06 104 LYS B CA 1
ATOM 1762 C C . LYS B 1 104 ? 5.426 6.871 11.477 1 94.06 104 LYS B C 1
ATOM 1764 O O . LYS B 1 104 ? 5.227 7.75 12.32 1 94.06 104 LYS B O 1
ATOM 1769 N N . LEU B 1 105 ? 5.023 7 10.281 1 95.62 105 LEU B N 1
ATOM 1770 C CA . LEU B 1 105 ? 4.402 8.211 9.758 1 95.62 105 LEU B CA 1
ATOM 1771 C C . LEU B 1 105 ? 2.975 8.359 10.273 1 95.62 105 LEU B C 1
ATOM 1773 O O . LEU B 1 105 ? 2.514 9.469 10.539 1 95.62 105 LEU B O 1
ATOM 1777 N N . ILE B 1 106 ? 2.268 7.246 10.398 1 94.75 106 ILE B N 1
ATOM 1778 C CA . ILE B 1 106 ? 0.859 7.289 10.773 1 94.75 106 ILE B CA 1
ATOM 1779 C C . ILE B 1 106 ? 0.73 7.25 12.297 1 94.75 106 ILE B C 1
ATOM 1781 O O . ILE B 1 106 ? -0.167 7.875 12.867 1 94.75 106 ILE B O 1
ATOM 1785 N N . ASP B 1 107 ? 1.535 6.242 12.953 1 85.62 107 ASP B N 1
ATOM 1786 C CA . ASP B 1 107 ? 1.473 6.129 14.414 1 85.62 107 ASP B CA 1
ATOM 1787 C C . ASP B 1 107 ? 2.422 7.121 15.078 1 85.62 107 ASP B C 1
ATOM 1789 O O . ASP B 1 107 ? 2.387 7.293 16.297 1 85.62 107 ASP B O 1
ATOM 1793 N N . GLY B 1 108 ? 3.605 7.398 14.445 1 62.03 108 GLY B N 1
ATOM 1794 C CA . GLY B 1 108 ? 4.676 8.219 14.992 1 62.03 108 GLY B CA 1
ATOM 1795 C C . GLY B 1 108 ? 4.258 9.016 16.219 1 62.03 108 GLY B C 1
ATOM 1796 O O . GLY B 1 108 ? 3.064 9.219 16.453 1 62.03 108 GLY B O 1
ATOM 1797 N N . GLY B 1 109 ? 5.387 9.656 16.875 1 45.47 109 GLY B N 1
ATOM 1798 C CA . GLY B 1 109 ? 6.145 9.773 18.109 1 45.47 109 GLY B CA 1
ATOM 1799 C C . GLY B 1 109 ? 5.422 10.578 19.172 1 45.47 109 GLY B C 1
ATOM 1800 O O . GLY B 1 109 ? 5.297 11.797 19.062 1 45.47 109 GLY B O 1
ATOM 1801 N N . ASN B 1 110 ? 4.227 10.359 19.562 1 33.66 110 ASN B N 1
ATOM 1802 C CA . ASN B 1 110 ? 4.465 10.805 20.922 1 33.66 110 ASN B CA 1
ATOM 1803 C C . ASN B 1 110 ? 5.656 10.078 21.547 1 33.66 110 ASN B C 1
ATOM 1805 O O . ASN B 1 110 ? 5.902 8.906 21.25 1 33.66 110 ASN B O 1
#

Sequence (220 aa):
MSITSDIIRGHTETIILAQLVKNDSYGYKINKFIKEKTNSKYELKEATLYSAFRRLEKAEFITSYWGDQTTGARRRYYSITELGREALKQNKVDWNESKELIDKLIDGGNMSITSDIIRGHTETIILAQLVKNDSYGYKINKFIKEKTNSKYELKEATLYSAFRRLEKAEFITSYWGDQTTGARRRYYSITELGREALKQNKVDWNESKELIDKLIDGGN

Secondary structure (DSSP, 8-state):
--HHHHHHHTTHHHHHHHHHHHS-B-HHHHHHHHHHHTTTS----HHHHHHHHHHHHHTTSEEEEE---SSSSPPEEEEE-HHHHHHHHHHHHHHHHHHHHHHHHHH---/--HHHHHHHTTHHHHHHHHHHHS-B-HHHHHHHHHHHTTTS----HHHHHHHHHHHHHTTSEEEEE---SSSSPPEEEEE-HHHHHHHHHHHHHHHHHHHHHHHHHH---

Organism: Clostridium kluyveri (strain ATCC 8527 / DSM 555 / NBRC 12016 / NCIMB 10680 / K1) (NCBI:txid43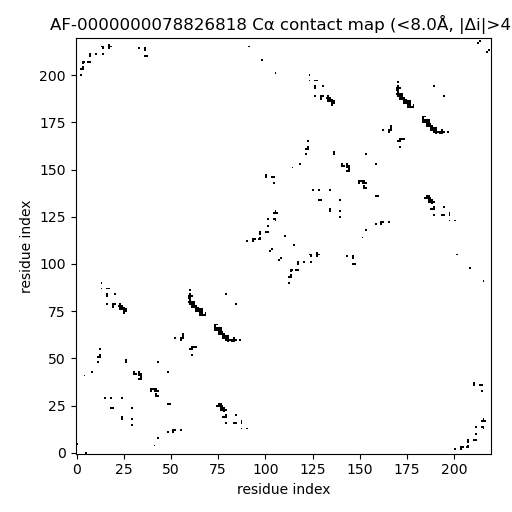1943)

InterPro domains:
  IPR005149 Transcription regulator PadR, N-terminal [PF03551] (16-90)
  IPR036388 Winged helix-like DNA-binding domain superfamily [G3DSA:1.10.10.10] (1-108)
  IPR036390 Winged helix DNA-binding domain superfamily [SSF46785] (6-106)
  IPR052509 Metal-responsive DNA-binding regulator [PTHR33169] (10-105)